Protein AF-A0A8H5P8J8-F1 (afdb_monomer)

pLDDT: mean 82.88, std 12.98, range [31.38, 96.56]

Secondary structure (DSSP, 8-state):
---------S-PPEE---SHHHHHHHHHHHHHHT--EEEES-S--TT-TTS-SS-SEEEE-TT---EEEEETTTTEEEE-TT-BHHHHHHHHGGGT-------STT-BGGG-----EEE-HHHHHHHHHHT-TTS----SS-EEE----S-HHHHHHHHHHHHHHHHHTT-S------SHHHHHHHHHHHHTHHHHHHTTPPTT-EEEE--EE--GGGHHHHHHHHHHHHHHTT-EEEEEEEGGGTEEEEEEEE-STTHHHHHHHHHHHHHHHHHTT-BS-SSS--HHHHTTHHHHHHHHHHHHHHHHHHHHH-TT--BSTTSSS----S--

Radius of gyration: 21.94 Å; Cα contacts (8 Å, |Δi|>4): 523; chains: 1; bounding box: 57×58×58 Å

Foldseek 3Di:
DDDDPDDFDPPAAEDEDQDPVSVVVVVVVCQVVVFFEQEDADPPFQQPSRTDRPGGHYYYHVNQADFPDQDLVVLDTDGGFNHFQVVVQVVCVVVVHHDAWPPAPRHTPNATDHFWKKWALLLLVLVQVVVPPVADRDDSGIDTDGDDDDDPVVSVVVLVVVVVVCVVVPNPDDDDDPDPVSVCNVCVSVRCSLVSLVVPADPQKDKHKFKKAAPLVCLVVLQVVLVVLCVVLVWRWIKMARSVLRMIMIITIDHPVCVVVVLVSRVVSLVVRVVRVIHRHSRSACFPSNQVSVCVNVNPVRVVVVLVVCCVVCVSCRYSACTNYHRPDPPD

Structure (mmCIF, N/CA/C/O backbone):
data_AF-A0A8H5P8J8-F1
#
_entry.id   AF-A0A8H5P8J8-F1
#
loop_
_atom_site.group_PDB
_atom_site.id
_atom_site.type_symbol
_atom_site.label_atom_id
_atom_site.label_alt_id
_atom_site.label_comp_id
_atom_site.label_asym_id
_atom_site.label_entity_id
_atom_site.label_seq_id
_atom_site.pdbx_PDB_ins_code
_atom_site.Cartn_x
_atom_site.Cartn_y
_atom_site.Cartn_z
_atom_site.occupancy
_atom_site.B_iso_or_equiv
_atom_site.auth_seq_id
_atom_site.auth_comp_id
_atom_site.auth_asym_id
_atom_site.auth_atom_id
_atom_site.pdbx_PDB_model_num
ATOM 1 N N . MET A 1 1 ? -7.684 27.732 4.812 1.00 37.22 1 MET A N 1
ATOM 2 C CA . MET A 1 1 ? -8.111 27.229 6.136 1.00 37.22 1 MET A CA 1
ATOM 3 C C . MET A 1 1 ? -8.614 25.799 5.976 1.00 37.22 1 MET A C 1
ATOM 5 O O . MET A 1 1 ? -9.669 25.620 5.392 1.00 37.22 1 MET A O 1
ATOM 9 N N . SER A 1 2 ? -7.892 24.811 6.508 1.00 31.38 2 SER A N 1
ATOM 10 C CA . SER A 1 2 ? -8.464 23.565 7.044 1.00 31.38 2 SER A CA 1
ATOM 11 C C . SER A 1 2 ? -7.641 23.180 8.279 1.00 31.38 2 SER A C 1
ATOM 13 O O . SER A 1 2 ? -6.753 22.335 8.276 1.00 31.38 2 SER A O 1
ATOM 15 N N . GLN A 1 3 ? -7.886 23.900 9.375 1.00 39.94 3 GLN A N 1
ATOM 16 C CA . GLN A 1 3 ? -7.518 23.377 10.686 1.00 39.94 3 GLN A CA 1
ATOM 17 C C . GLN A 1 3 ? -8.198 22.016 10.880 1.00 39.94 3 GLN A C 1
ATOM 19 O O . GLN A 1 3 ? -9.343 21.852 10.466 1.00 39.94 3 GLN A O 1
ATOM 24 N N . THR A 1 4 ? -7.504 21.122 11.592 1.00 34.81 4 THR A N 1
ATOM 25 C CA . THR A 1 4 ? -7.995 20.003 12.430 1.00 34.81 4 THR A CA 1
ATOM 26 C C . THR A 1 4 ? -7.448 18.622 12.063 1.00 34.81 4 THR A C 1
ATOM 28 O O . THR A 1 4 ? -8.182 17.666 11.820 1.00 34.81 4 THR A O 1
ATOM 31 N N . TRP A 1 5 ? -6.133 18.441 12.204 1.00 39.12 5 TRP A N 1
ATOM 32 C CA . TRP A 1 5 ? -5.664 17.143 12.689 1.00 39.12 5 TRP A CA 1
ATOM 33 C C . TRP A 1 5 ? -6.149 17.016 14.141 1.00 39.12 5 TRP A C 1
ATOM 35 O O . TRP A 1 5 ? -5.552 17.580 15.057 1.00 39.12 5 TRP A O 1
ATOM 45 N N . LYS A 1 6 ? -7.315 16.379 14.332 1.00 44.25 6 LYS A N 1
ATOM 46 C CA . LYS A 1 6 ? -7.839 15.994 15.653 1.00 44.25 6 LYS A CA 1
ATOM 47 C C . LYS A 1 6 ? -6.713 15.340 16.469 1.00 44.25 6 LYS A C 1
ATOM 49 O O . LYS A 1 6 ? -5.897 14.605 15.916 1.00 44.25 6 LYS A O 1
ATOM 54 N N . LYS A 1 7 ? -6.710 15.617 17.777 1.00 44.97 7 LYS A N 1
ATOM 55 C CA . LYS A 1 7 ? -5.899 14.978 18.827 1.00 44.97 7 LYS A CA 1
ATOM 56 C C . LYS A 1 7 ? -5.646 13.499 18.481 1.00 44.97 7 LYS A C 1
ATOM 58 O O . LYS A 1 7 ? -6.577 12.700 18.514 1.00 44.97 7 LYS A O 1
ATOM 63 N N . THR A 1 8 ? -4.420 13.131 18.117 1.00 52.56 8 THR A N 1
ATOM 64 C CA . THR A 1 8 ? -4.033 11.716 18.065 1.00 52.56 8 THR A CA 1
ATOM 65 C C . THR A 1 8 ? -3.794 11.258 19.495 1.00 52.56 8 THR A C 1
ATOM 67 O O . THR A 1 8 ? -3.068 11.911 20.247 1.00 52.56 8 THR A O 1
ATOM 70 N N . TYR A 1 9 ? -4.439 10.167 19.897 1.00 57.19 9 TYR A N 1
ATOM 71 C CA . TYR A 1 9 ? -4.295 9.631 21.247 1.00 57.19 9 TYR A CA 1
ATOM 72 C C . TYR A 1 9 ? -3.098 8.682 21.268 1.00 57.19 9 TYR A C 1
ATOM 74 O O . TYR A 1 9 ? -3.224 7.495 20.973 1.00 57.19 9 TYR A O 1
ATOM 82 N N . ASN A 1 10 ? -1.919 9.224 21.574 1.00 57.34 10 ASN A N 1
ATOM 83 C CA . ASN A 1 10 ? -0.685 8.434 21.624 1.00 57.34 10 ASN A CA 1
ATOM 84 C C . ASN A 1 10 ? -0.635 7.492 22.848 1.00 57.34 10 ASN A C 1
ATOM 86 O O . ASN A 1 10 ? 0.056 6.482 22.792 1.00 57.34 10 ASN A O 1
ATOM 90 N N . ASP A 1 11 ? -1.433 7.760 23.890 1.00 64.44 11 ASP A N 1
ATOM 91 C CA . ASP A 1 11 ? -1.474 6.992 25.145 1.00 64.44 11 ASP A CA 1
ATOM 92 C C . ASP A 1 11 ? -2.731 6.110 25.240 1.00 64.44 11 ASP 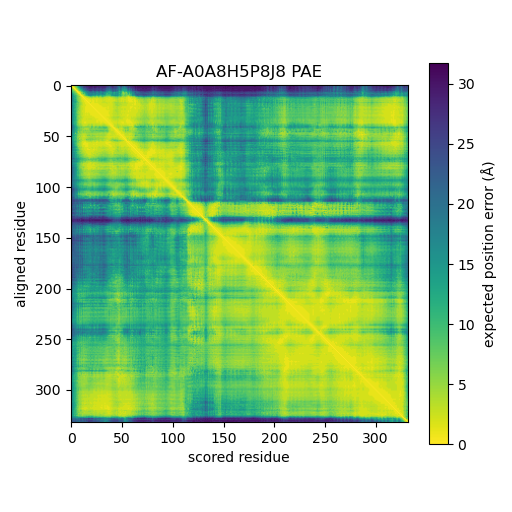A C 1
ATOM 94 O O . ASP A 1 11 ? -3.533 6.219 26.168 1.00 64.44 11 ASP A O 1
ATOM 98 N N . THR A 1 12 ? -2.953 5.260 24.236 1.00 77.06 12 THR A N 1
ATOM 99 C CA . THR A 1 12 ? -4.112 4.353 24.221 1.00 77.06 12 THR A CA 1
ATOM 100 C C . THR A 1 12 ? -3.708 2.988 24.800 1.00 77.06 12 THR A C 1
ATOM 102 O O . THR A 1 12 ? -2.764 2.388 24.281 1.00 77.06 12 THR A O 1
ATOM 105 N N . PRO A 1 13 ? -4.375 2.467 25.852 1.00 88.12 13 PRO A N 1
ATOM 106 C CA . PRO A 1 13 ? -4.070 1.151 26.411 1.00 88.12 13 PRO A CA 1
ATOM 107 C C . PRO A 1 13 ? -4.084 0.039 25.355 1.00 88.12 13 PRO A C 1
ATOM 109 O O . PRO A 1 13 ? -5.005 -0.044 24.538 1.00 88.12 13 PRO A O 1
ATOM 112 N N . LEU A 1 14 ? -3.070 -0.829 25.396 1.00 89.94 14 LEU A N 1
ATOM 113 C CA . LEU A 1 14 ? -2.919 -1.963 24.483 1.00 89.94 14 LEU A CA 1
ATOM 114 C C . LEU A 1 14 ? -3.490 -3.242 25.097 1.00 89.94 14 LEU A C 1
ATOM 116 O O . LEU A 1 14 ? -3.177 -3.589 26.235 1.00 89.94 14 LEU A O 1
ATOM 120 N N . VAL A 1 15 ? -4.285 -3.965 24.316 1.00 92.12 15 VAL A N 1
ATOM 121 C CA . VAL A 1 15 ? -4.863 -5.261 24.679 1.00 92.12 15 VAL A CA 1
ATOM 122 C C . VAL A 1 15 ? -4.373 -6.312 23.690 1.00 92.12 15 VAL A C 1
ATOM 124 O O . VAL A 1 15 ? -4.452 -6.115 22.479 1.00 92.12 15 VAL A O 1
ATOM 127 N N . TYR A 1 16 ? -3.874 -7.432 24.215 1.00 93.19 16 TYR A N 1
ATOM 128 C CA . TYR A 1 16 ? -3.222 -8.491 23.442 1.00 93.19 16 TYR A CA 1
ATOM 129 C C . TYR A 1 16 ? -3.976 -9.817 23.595 1.00 93.19 16 TYR A C 1
ATOM 131 O O . TYR A 1 16 ? -3.544 -10.666 24.383 1.00 93.19 16 TYR A O 1
ATOM 139 N N . PRO A 1 17 ? -5.109 -10.001 22.899 1.00 89.75 17 PRO A N 1
ATOM 140 C CA . PRO A 1 17 ? -5.828 -11.264 22.931 1.00 89.75 17 PRO A CA 1
ATOM 141 C C . PRO A 1 17 ? -5.016 -12.364 22.233 1.00 89.75 17 PRO A C 1
ATOM 143 O O . PRO A 1 17 ? -4.297 -12.101 21.270 1.00 89.75 17 PRO A O 1
ATOM 146 N N . ALA A 1 18 ? -5.135 -13.597 22.716 1.00 92.31 18 ALA A N 1
ATOM 147 C CA . ALA A 1 18 ? -4.485 -14.788 22.167 1.00 92.31 18 ALA A CA 1
ATOM 148 C C . ALA A 1 18 ? -5.461 -15.753 21.470 1.00 92.31 18 ALA A C 1
ATOM 150 O O . ALA A 1 18 ? -5.031 -16.739 20.865 1.00 92.31 18 ALA A O 1
ATOM 151 N N . SER A 1 19 ? -6.767 -15.486 21.534 1.00 89.06 19 SER A N 1
ATOM 152 C CA . SER A 1 19 ? -7.793 -16.306 20.887 1.00 89.06 19 SER A CA 1
ATOM 153 C C . SER A 1 19 ? -9.007 -15.486 20.449 1.00 89.06 19 SER A C 1
ATOM 155 O O . SER A 1 19 ? -9.208 -14.351 20.884 1.00 89.06 19 SER A O 1
ATOM 157 N N . THR A 1 20 ? -9.838 -16.081 19.594 1.00 85.00 20 THR A N 1
ATOM 158 C CA . THR A 1 20 ? -11.104 -15.489 19.136 1.00 85.00 20 THR A CA 1
ATOM 159 C C . THR A 1 20 ? -12.064 -15.226 20.302 1.00 85.00 20 THR A C 1
ATOM 161 O O . THR A 1 20 ? -12.790 -14.232 20.302 1.00 85.00 20 THR A O 1
ATOM 164 N N . GLU A 1 21 ? -12.043 -16.077 21.328 1.00 93.88 21 GLU A N 1
ATOM 165 C CA . GLU A 1 21 ? -12.854 -15.942 22.540 1.00 93.88 21 GLU A CA 1
ATOM 166 C C . GLU A 1 21 ? -12.428 -14.715 23.349 1.00 93.88 21 GLU A C 1
ATOM 168 O O . GLU A 1 21 ? -13.282 -13.902 23.704 1.00 93.88 21 GLU A O 1
ATOM 173 N N . GLU A 1 22 ? -11.121 -14.520 23.565 1.00 94.31 22 GLU A N 1
ATOM 174 C CA . GLU A 1 22 ? -10.599 -13.330 24.251 1.00 94.31 22 GLU A CA 1
ATOM 175 C C . GLU A 1 22 ? -10.948 -12.043 23.487 1.00 94.31 22 GLU A C 1
ATOM 177 O O . GLU A 1 22 ? -11.365 -11.056 24.096 1.00 94.31 22 GLU A O 1
ATOM 182 N N . VAL A 1 23 ? -10.857 -12.053 22.149 1.00 87.69 23 VAL A N 1
ATOM 183 C CA . VAL A 1 23 ? -11.318 -10.927 21.313 1.00 87.69 23 VAL A CA 1
ATOM 184 C C . VAL A 1 23 ? -12.804 -10.651 21.556 1.00 87.69 23 VAL A C 1
ATOM 186 O O . VAL A 1 23 ? -13.194 -9.499 21.754 1.00 87.69 23 VAL A O 1
ATOM 189 N N . SER A 1 24 ? -13.638 -11.694 21.572 1.00 92.31 24 SER A N 1
ATOM 190 C CA . SER A 1 24 ? -15.078 -11.568 21.816 1.00 92.31 24 SER A CA 1
ATOM 191 C C . SER A 1 24 ? -15.379 -10.956 23.187 1.00 92.31 24 SER A C 1
ATOM 193 O O . SER A 1 24 ? -16.218 -10.058 23.284 1.00 92.31 24 SER A O 1
ATOM 195 N N . GLU A 1 25 ? -14.693 -11.395 24.244 1.00 96.56 25 GLU A N 1
ATOM 196 C CA . GLU A 1 25 ? -14.876 -10.863 25.600 1.00 96.56 25 GLU A CA 1
ATOM 197 C C . GLU A 1 25 ? -14.490 -9.385 25.698 1.00 96.56 25 GLU A C 1
ATOM 199 O O . GLU A 1 25 ? -15.267 -8.571 26.206 1.00 96.56 25 GLU A O 1
ATOM 204 N N . VAL A 1 26 ? -13.336 -9.016 25.134 1.00 94.00 26 VAL A N 1
ATOM 205 C CA . VAL A 1 26 ? -12.874 -7.623 25.078 1.00 94.00 26 VAL A CA 1
ATOM 206 C C . VAL A 1 26 ? -13.899 -6.749 24.352 1.00 94.00 26 VAL A C 1
ATOM 208 O O . VAL A 1 26 ? -14.317 -5.717 24.880 1.00 94.00 26 VAL A O 1
ATO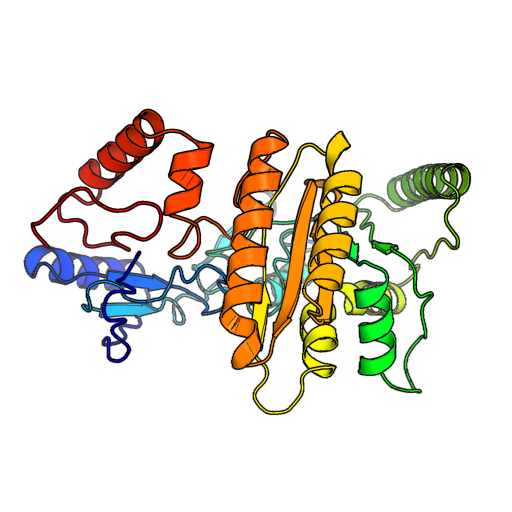M 211 N N . LEU A 1 27 ? -14.367 -7.175 23.174 1.00 93.75 27 LEU A N 1
ATOM 212 C CA . LEU A 1 27 ? -15.316 -6.395 22.378 1.00 93.75 27 LEU A CA 1
ATOM 213 C C . LEU A 1 27 ? -16.696 -6.272 23.039 1.00 93.75 27 LEU A C 1
ATOM 215 O O . LEU A 1 27 ? -17.321 -5.217 22.924 1.00 93.75 27 LEU A O 1
ATOM 219 N N . LYS A 1 28 ? -17.160 -7.285 23.786 1.00 95.50 28 LYS A N 1
ATOM 220 C CA . LYS A 1 28 ? -18.390 -7.189 24.596 1.00 95.50 28 LYS A CA 1
ATOM 221 C C . LYS A 1 28 ? -18.275 -6.091 25.652 1.00 95.50 28 LYS A C 1
ATOM 223 O O . LYS A 1 28 ? -19.191 -5.280 25.795 1.00 95.50 28 LYS A O 1
ATOM 228 N N . ILE A 1 29 ? -17.146 -6.029 26.362 1.00 96.00 29 ILE A N 1
ATOM 229 C CA . ILE A 1 29 ? -16.888 -4.986 27.364 1.00 96.00 29 ILE A CA 1
ATOM 230 C C . ILE A 1 29 ? -16.847 -3.613 26.690 1.00 96.00 29 ILE A C 1
ATOM 232 O O . ILE A 1 29 ? -17.529 -2.692 27.144 1.00 96.00 29 ILE A O 1
ATOM 236 N N . CYS A 1 30 ? -16.104 -3.483 25.587 1.00 94.69 30 CYS A N 1
ATOM 237 C CA . CYS A 1 30 ? -16.014 -2.235 24.832 1.00 94.69 30 CYS A CA 1
ATOM 238 C C . CYS A 1 30 ? -17.381 -1.759 24.343 1.00 94.69 30 CYS A C 1
ATOM 240 O O . CYS A 1 30 ? -17.687 -0.577 24.472 1.00 94.69 30 CYS A O 1
ATOM 242 N N . HIS A 1 31 ? -18.235 -2.664 23.864 1.00 93.81 31 HIS A N 1
ATOM 243 C CA . HIS A 1 31 ? -19.591 -2.333 23.440 1.00 93.81 31 HIS A CA 1
ATOM 244 C C . HIS A 1 31 ? -20.440 -1.785 24.596 1.00 93.81 31 HIS A C 1
ATOM 246 O O . HIS A 1 31 ? -20.989 -0.687 24.497 1.00 93.81 31 HIS A O 1
ATOM 252 N N . VAL A 1 32 ? -20.499 -2.506 25.723 1.00 95.38 32 VAL A N 1
ATOM 253 C CA . VAL A 1 32 ? -21.282 -2.101 26.907 1.00 95.38 32 VAL A CA 1
ATOM 254 C C . VAL A 1 32 ? -20.788 -0.771 27.478 1.00 95.38 32 VAL A C 1
ATOM 256 O O . VAL A 1 32 ? -21.584 0.065 27.904 1.00 95.38 32 VAL A O 1
ATOM 259 N N . LYS A 1 33 ? -19.469 -0.562 27.486 1.00 95.06 33 LYS A N 1
ATOM 260 C CA . LYS A 1 33 ? -18.829 0.637 28.038 1.00 95.06 33 LYS A CA 1
ATOM 261 C C . LYS A 1 33 ? -18.651 1.764 27.018 1.00 95.06 33 LYS A C 1
ATOM 263 O O . LYS A 1 33 ? -18.174 2.825 27.405 1.00 95.06 33 LYS A O 1
ATOM 268 N N . ARG A 1 34 ? -19.048 1.555 25.757 1.00 93.88 34 ARG A N 1
ATOM 269 C CA . ARG A 1 34 ? -18.866 2.493 24.634 1.00 93.88 34 ARG A CA 1
ATOM 270 C C . ARG A 1 34 ? -17.412 2.943 24.460 1.00 93.88 34 ARG A C 1
ATOM 272 O O . ARG A 1 34 ? -17.133 4.118 24.257 1.00 93.88 34 ARG A O 1
ATOM 279 N N . ILE A 1 35 ? -16.483 1.999 24.569 1.00 93.06 35 ILE A N 1
ATOM 280 C CA . ILE A 1 35 ? -15.047 2.238 24.415 1.00 93.06 35 ILE A CA 1
ATOM 281 C C . ILE A 1 35 ? -14.682 2.022 22.939 1.00 93.06 35 ILE A C 1
ATOM 283 O O . ILE A 1 35 ? -14.883 0.911 22.441 1.00 93.06 35 ILE A O 1
ATOM 287 N N . PRO A 1 36 ? -14.141 3.034 22.236 1.00 91.81 36 PRO A N 1
ATOM 288 C CA . PRO A 1 36 ? -13.634 2.867 20.878 1.00 91.81 36 PRO A CA 1
ATOM 289 C C . PRO A 1 36 ? -12.482 1.861 20.820 1.00 91.81 36 PRO A C 1
ATOM 291 O O . PRO A 1 36 ? -11.676 1.756 21.745 1.00 91.81 36 PRO A O 1
ATOM 294 N N . VAL A 1 37 ? -12.393 1.131 19.713 1.00 90.50 37 VAL A N 1
ATOM 295 C CA . VAL A 1 37 ? -11.402 0.080 19.491 1.00 90.50 37 VAL A CA 1
ATOM 296 C C . VAL A 1 37 ? -10.674 0.343 18.185 1.00 90.50 37 VAL A C 1
ATOM 298 O O . VAL A 1 37 ? -11.291 0.428 17.123 1.00 90.50 37 VAL A O 1
ATOM 301 N N . THR A 1 38 ? -9.350 0.430 18.260 1.00 88.19 38 THR A N 1
ATOM 302 C CA . THR A 1 38 ? -8.471 0.451 17.087 1.00 88.19 38 THR A CA 1
ATOM 303 C C . THR A 1 38 ? -7.733 -0.876 17.007 1.00 88.19 38 THR A C 1
ATOM 305 O O . THR A 1 38 ? -7.051 -1.255 17.951 1.00 88.19 38 THR A O 1
ATOM 308 N N . SER A 1 39 ? -7.885 -1.619 15.916 1.00 82.50 39 SER A N 1
ATOM 309 C CA . SER A 1 39 ? -7.321 -2.969 15.802 1.00 82.50 39 SER A CA 1
ATOM 310 C C . SER A 1 39 ? -6.197 -3.033 14.780 1.00 82.50 39 SER A C 1
ATOM 312 O O . SER A 1 39 ? -6.308 -2.418 13.717 1.00 82.50 39 SER A O 1
ATOM 314 N N . TYR A 1 40 ? -5.158 -3.818 15.062 1.00 71.88 40 TYR A N 1
ATOM 315 C CA . TYR A 1 40 ? -4.073 -4.072 14.115 1.00 71.88 40 TYR A CA 1
ATOM 316 C C . TYR A 1 40 ? -3.286 -5.349 14.449 1.00 71.88 40 TYR A C 1
ATOM 318 O O . TYR A 1 40 ? -3.264 -5.806 15.592 1.00 71.88 40 TYR A O 1
ATOM 326 N N . SER A 1 41 ? -2.630 -5.928 13.441 1.00 68.69 41 SER A N 1
ATOM 327 C CA . SER A 1 41 ? -1.710 -7.064 13.616 1.00 68.69 41 SER A CA 1
ATOM 328 C C . SER A 1 41 ? -0.264 -6.570 13.650 1.00 68.69 41 SER A C 1
ATOM 330 O O . SER A 1 41 ? 0.382 -6.591 14.699 1.00 68.69 41 SER A O 1
ATOM 332 N N . SER A 1 42 ? 0.210 -6.035 12.522 1.00 67.69 42 SER A N 1
ATOM 333 C CA . SER A 1 42 ? 1.496 -5.350 12.381 1.00 67.69 42 SER A CA 1
ATOM 334 C C . SER A 1 42 ? 1.294 -3.832 12.269 1.00 67.69 42 SER A C 1
ATOM 336 O O . SER A 1 42 ? 0.215 -3.348 11.931 1.00 67.69 42 SER A O 1
ATOM 338 N N . GLU A 1 43 ? 2.343 -3.060 12.542 1.00 73.12 43 GLU A N 1
ATOM 339 C CA . GLU A 1 43 ? 2.337 -1.587 12.461 1.00 73.12 43 GLU A CA 1
ATOM 340 C C . GLU A 1 43 ? 2.912 -1.099 11.119 1.00 73.12 43 GLU A C 1
ATOM 342 O O . GLU A 1 43 ? 3.534 -0.047 11.034 1.00 73.12 43 GLU A O 1
ATOM 347 N N . THR A 1 44 ? 2.721 -1.886 10.056 1.00 66.75 44 THR A N 1
ATOM 348 C CA . THR A 1 44 ? 3.320 -1.648 8.730 1.00 66.75 44 THR A CA 1
ATOM 349 C C . THR A 1 44 ? 2.433 -0.822 7.792 1.00 66.75 44 THR A C 1
ATOM 351 O O . THR A 1 44 ? 2.877 -0.435 6.718 1.00 66.75 44 THR A O 1
ATOM 354 N N . SER A 1 45 ? 1.182 -0.530 8.172 1.00 66.81 45 SER A N 1
ATOM 355 C CA . SER A 1 45 ? 0.242 0.230 7.329 1.00 66.81 45 SER A CA 1
ATOM 356 C C . SER A 1 45 ? 0.710 1.672 7.102 1.00 66.81 45 SER A C 1
ATOM 358 O O . SER A 1 45 ? 0.804 2.448 8.054 1.00 66.81 45 SER A O 1
ATOM 360 N N . LEU A 1 46 ? 0.794 2.094 5.842 1.00 73.06 46 LEU A N 1
ATOM 361 C CA . LEU A 1 46 ? 1.210 3.450 5.457 1.00 73.06 46 LEU A CA 1
ATOM 362 C C . LEU A 1 46 ? 0.091 4.505 5.578 1.00 73.06 46 LEU A C 1
ATOM 364 O O . LEU A 1 46 ? 0.360 5.686 5.778 1.00 73.06 46 LEU A O 1
ATOM 368 N N . GLU A 1 47 ? -1.171 4.075 5.606 1.00 77.94 47 GLU A N 1
ATOM 369 C CA . GLU A 1 47 ? -2.351 4.965 5.604 1.00 77.94 47 GLU A CA 1
ATOM 370 C C . GLU A 1 47 ? -2.943 5.190 7.006 1.00 77.94 47 GLU A C 1
ATOM 372 O O . GLU A 1 47 ? -4.075 5.652 7.190 1.00 77.94 47 GLU A O 1
ATOM 377 N N . ARG A 1 48 ? -2.160 4.869 8.045 1.00 75.69 48 ARG A N 1
ATOM 378 C CA . ARG A 1 48 ? -2.514 5.089 9.459 1.00 75.69 48 ARG A CA 1
ATOM 379 C C . ARG A 1 48 ? -3.800 4.379 9.895 1.00 75.69 48 ARG A C 1
ATOM 381 O O . ARG A 1 48 ? -4.553 4.892 10.734 1.00 75.69 48 ARG A O 1
ATOM 388 N N . HIS A 1 49 ? -4.051 3.176 9.379 1.00 78.88 49 HIS A N 1
ATOM 389 C CA . HIS A 1 49 ? -5.190 2.349 9.790 1.00 78.88 49 HIS A CA 1
ATOM 390 C C . HIS A 1 49 ? -5.214 2.115 11.309 1.00 78.88 49 HIS A C 1
ATOM 392 O O . HIS A 1 49 ? -6.268 2.220 11.927 1.00 78.88 49 HIS A O 1
ATOM 398 N N . TYR A 1 50 ? -4.043 1.955 11.929 1.00 76.50 50 TYR A N 1
ATOM 399 C CA . TYR A 1 50 ? -3.884 1.622 13.346 1.00 76.50 50 TYR A CA 1
ATOM 400 C C . TYR A 1 50 ? -3.783 2.825 14.309 1.00 76.50 50 TYR A C 1
ATOM 402 O O . TYR A 1 50 ? -3.591 2.626 15.502 1.00 76.50 50 TYR A O 1
ATOM 410 N N . THR A 1 51 ? -3.895 4.079 13.845 1.00 81.50 51 THR A N 1
ATOM 411 C CA . THR A 1 51 ? -3.757 5.271 14.719 1.00 81.50 51 THR A CA 1
ATOM 412 C C . THR A 1 51 ? -5.056 5.624 15.471 1.00 81.50 51 THR A C 1
ATOM 414 O O . THR A 1 51 ? -6.006 6.050 14.819 1.00 81.50 51 THR A O 1
ATOM 417 N N . PRO A 1 52 ? -5.149 5.566 16.806 1.00 83.81 52 PRO A N 1
ATOM 418 C CA . PRO A 1 52 ? -6.408 5.849 17.504 1.00 83.81 52 PRO A CA 1
ATOM 419 C C . PRO A 1 52 ? -6.927 7.281 17.279 1.00 83.81 52 PRO A C 1
ATOM 421 O O . PRO A 1 52 ? -6.203 8.261 17.473 1.00 83.81 52 PRO A O 1
ATOM 424 N N . THR A 1 53 ? -8.193 7.407 16.866 1.00 81.00 53 THR A N 1
ATOM 425 C CA . THR A 1 53 ? -8.863 8.690 16.556 1.00 81.00 53 THR A CA 1
ATOM 426 C C . THR A 1 53 ? -9.709 9.239 17.703 1.00 81.00 53 THR A C 1
ATOM 428 O O . THR A 1 53 ? -9.874 10.452 17.801 1.00 81.00 53 THR A O 1
ATOM 431 N N . TYR A 1 54 ? -10.219 8.361 18.570 1.00 82.31 54 TYR A N 1
ATOM 432 C CA . TYR A 1 54 ? -11.167 8.685 19.646 1.00 82.31 54 TYR A CA 1
ATOM 433 C C . TYR A 1 54 ? -10.716 8.145 21.019 1.00 82.31 54 TYR A C 1
ATOM 435 O O . TYR A 1 54 ? -11.533 7.934 21.911 1.00 82.31 54 TYR A O 1
ATOM 443 N N . GLY A 1 55 ? -9.413 7.898 21.200 1.00 82.69 55 GLY A N 1
ATOM 444 C CA . GLY A 1 55 ? -8.877 7.211 22.380 1.00 82.69 55 GLY A CA 1
ATOM 445 C C . GLY A 1 55 ? -9.357 5.759 22.443 1.00 82.69 55 GLY A C 1
ATOM 446 O O . GLY A 1 55 ? -9.429 5.087 21.414 1.00 82.69 55 GLY A O 1
ATOM 447 N N . GLY A 1 56 ? -9.702 5.289 23.644 1.00 88.81 56 GLY A N 1
ATOM 448 C CA . GLY A 1 56 ? -10.254 3.952 23.863 1.00 88.81 56 GLY A CA 1
ATOM 449 C C . GLY A 1 56 ? -9.177 2.902 24.112 1.00 88.81 56 GLY A C 1
ATOM 450 O O . GLY A 1 56 ? -8.332 3.105 24.979 1.00 88.81 56 GLY A O 1
ATOM 451 N N . ILE A 1 57 ? -9.225 1.782 23.390 1.00 92.38 57 ILE A N 1
ATOM 452 C CA . ILE A 1 57 ? -8.185 0.747 23.440 1.00 92.38 57 ILE A CA 1
ATOM 453 C C . ILE A 1 57 ? -7.651 0.419 22.048 1.00 92.38 57 ILE A C 1
ATOM 455 O O . ILE A 1 57 ? -8.354 0.526 21.038 1.00 92.38 57 ILE A O 1
ATOM 459 N N . SER A 1 58 ? -6.415 -0.058 22.022 1.00 89.50 58 SER A N 1
ATOM 460 C CA . SER A 1 58 ? -5.791 -0.633 20.841 1.00 89.50 58 SER A CA 1
ATOM 461 C C . SER A 1 58 ? -5.688 -2.150 21.000 1.00 89.50 58 SER A C 1
ATOM 463 O O . SER A 1 58 ? -5.041 -2.633 21.926 1.00 89.50 58 SER A O 1
ATOM 465 N N . VAL A 1 59 ? -6.329 -2.913 20.115 1.00 85.56 59 VAL A N 1
ATOM 466 C CA . VAL A 1 59 ? -6.288 -4.383 20.123 1.00 85.56 59 VAL A CA 1
ATOM 467 C C . VAL A 1 59 ? -5.216 -4.853 19.149 1.00 85.56 59 VAL A C 1
ATOM 469 O O . VAL A 1 59 ? -5.359 -4.687 17.935 1.00 85.56 59 VAL A O 1
ATOM 472 N N . LYS A 1 60 ? -4.145 -5.438 19.693 1.00 87.81 60 LYS A N 1
ATOM 473 C CA . LYS A 1 60 ? -3.001 -5.937 18.930 1.00 87.81 60 LYS A CA 1
ATOM 474 C C . LYS A 1 60 ? -3.031 -7.458 18.872 1.00 87.81 60 LYS A C 1
ATOM 476 O O . LYS A 1 60 ? -2.869 -8.130 19.887 1.00 87.81 60 LYS A O 1
ATOM 481 N N . PHE A 1 61 ? -3.193 -8.008 17.674 1.00 83.56 61 PHE A N 1
ATOM 482 C CA . PHE A 1 61 ? -3.360 -9.452 17.476 1.00 83.56 61 PHE A CA 1
ATOM 483 C C . PHE A 1 61 ? -2.050 -10.248 17.491 1.00 83.56 61 PHE A C 1
ATOM 485 O O . PHE A 1 61 ? -2.047 -11.415 17.120 1.00 83.56 61 PHE A O 1
ATOM 492 N N . SER A 1 62 ? -0.932 -9.666 17.932 1.00 85.75 62 SER A N 1
ATOM 493 C CA . SER A 1 62 ? 0.401 -10.280 17.833 1.00 85.75 62 SER A CA 1
ATOM 494 C C . SER A 1 62 ? 0.570 -11.607 18.589 1.00 85.75 62 SER A C 1
ATOM 496 O O . SER A 1 62 ? 1.595 -12.251 18.423 1.00 85.75 62 SER A O 1
ATOM 498 N N . ARG A 1 63 ? -0.396 -12.011 19.430 1.00 90.88 63 ARG A N 1
ATOM 499 C CA . ARG A 1 63 ? -0.435 -13.320 20.117 1.00 90.88 63 ARG A CA 1
ATOM 500 C C . ARG A 1 63 ? -1.300 -14.367 19.397 1.00 90.88 63 ARG A C 1
ATOM 502 O O . ARG A 1 63 ? -1.481 -15.464 19.918 1.00 90.88 63 ARG A O 1
ATOM 509 N N . MET A 1 64 ? -1.869 -14.018 18.245 1.00 88.50 64 MET A N 1
ATOM 510 C CA . MET A 1 64 ? -2.671 -14.889 17.389 1.00 88.50 64 MET A CA 1
ATOM 511 C C . MET A 1 64 ? -1.878 -15.195 16.108 1.00 88.50 64 MET A C 1
ATOM 513 O O . MET A 1 64 ? -2.218 -14.713 15.029 1.00 88.50 64 MET A O 1
ATOM 517 N N . ASP A 1 65 ? -0.786 -15.947 16.235 1.00 92.00 65 ASP A N 1
ATOM 518 C CA . ASP A 1 65 ? 0.252 -16.167 15.216 1.00 92.00 65 ASP A CA 1
ATOM 519 C C . ASP A 1 65 ? 0.399 -17.639 14.785 1.00 92.00 65 ASP A C 1
ATOM 521 O O . ASP A 1 65 ? 1.443 -18.049 14.278 1.00 92.00 65 ASP A O 1
ATOM 525 N N . LYS A 1 66 ? -0.645 -18.453 14.974 1.00 91.88 66 LYS A N 1
ATOM 526 C CA . LYS A 1 66 ? -0.622 -19.886 14.651 1.00 91.88 66 LYS A CA 1
ATOM 527 C C . LYS A 1 66 ? -1.184 -20.202 13.269 1.00 91.88 66 LYS A C 1
ATOM 529 O O . LYS A 1 66 ? -2.226 -19.677 12.876 1.00 91.88 66 LYS A O 1
ATOM 534 N N . VAL A 1 67 ? -0.561 -21.165 12.594 1.00 91.62 67 VAL A N 1
ATOM 535 C CA . VAL A 1 67 ? -1.196 -21.939 11.519 1.00 91.62 67 VAL A CA 1
ATOM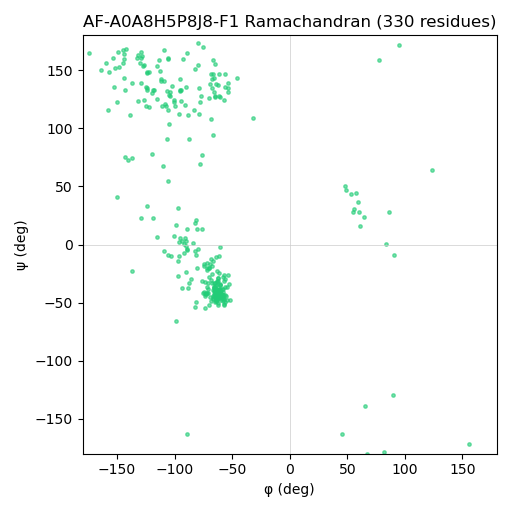 536 C C . VAL A 1 67 ? -2.109 -22.978 12.173 1.00 91.62 67 VAL A C 1
ATOM 538 O O . VAL A 1 67 ? -1.664 -23.749 13.021 1.00 91.62 67 VAL A O 1
ATOM 541 N N . LEU A 1 68 ? -3.396 -22.954 11.838 1.00 90.38 68 LEU A N 1
ATOM 542 C CA . LEU A 1 68 ? -4.423 -23.816 12.427 1.00 90.38 68 LEU A CA 1
ATOM 543 C C . LEU A 1 68 ? -4.649 -25.086 11.602 1.00 90.38 68 LEU A C 1
ATOM 545 O O . LEU A 1 68 ? -4.860 -26.149 12.181 1.00 90.38 68 LEU A O 1
ATOM 549 N N . ALA A 1 69 ? -4.596 -24.982 10.274 1.00 91.12 69 ALA A N 1
ATOM 550 C CA . ALA A 1 69 ? -4.708 -26.119 9.366 1.00 91.12 69 ALA A CA 1
ATOM 551 C C . ALA A 1 69 ? -4.073 -25.801 8.007 1.00 91.12 69 ALA A C 1
ATOM 553 O O . ALA A 1 69 ? -4.114 -24.656 7.566 1.00 91.12 69 ALA A O 1
ATOM 554 N N . VAL A 1 70 ? -3.518 -26.817 7.346 1.00 91.44 70 VAL A N 1
ATOM 555 C CA . VAL A 1 70 ? -3.089 -26.782 5.940 1.00 91.44 70 VAL A CA 1
ATOM 556 C C . VAL A 1 70 ? -3.850 -27.901 5.239 1.00 91.44 70 VAL A C 1
ATOM 558 O O . VAL A 1 70 ? -3.686 -29.062 5.626 1.00 91.44 70 VAL A O 1
ATOM 561 N N . HIS A 1 71 ? -4.683 -27.593 4.243 1.00 89.06 71 HIS A N 1
ATOM 562 C CA . HIS A 1 71 ? -5.392 -28.630 3.491 1.00 89.06 71 HIS A CA 1
ATOM 563 C C . HIS A 1 71 ? -4.772 -28.776 2.098 1.00 89.06 71 HIS A C 1
ATOM 565 O O . HIS A 1 71 ? -5.124 -28.123 1.122 1.00 89.06 71 HIS A O 1
ATOM 571 N N . HIS A 1 72 ? -3.794 -29.682 2.004 1.00 88.56 72 HIS A N 1
ATOM 572 C CA . HIS A 1 72 ? -2.967 -29.871 0.803 1.00 88.56 72 HIS A CA 1
ATOM 573 C C . HIS A 1 72 ? -3.761 -30.178 -0.472 1.00 88.56 72 HIS A C 1
ATOM 575 O O . HIS A 1 72 ? -3.316 -29.834 -1.563 1.00 88.56 72 HIS A O 1
ATOM 581 N N . GLN A 1 73 ? -4.903 -30.857 -0.344 1.00 85.75 73 GLN A N 1
ATOM 582 C CA . GLN A 1 73 ? -5.745 -31.218 -1.487 1.00 85.75 73 GLN A CA 1
ATOM 583 C C . GLN A 1 73 ? -6.544 -30.021 -2.013 1.00 85.75 73 GLN A C 1
ATOM 585 O O . GLN A 1 73 ? -6.771 -29.936 -3.218 1.00 85.75 73 GLN A O 1
ATOM 590 N N . ASP A 1 74 ? -6.908 -29.097 -1.122 1.00 86.56 74 ASP A N 1
ATOM 591 C CA . ASP A 1 74 ? -7.728 -27.923 -1.426 1.00 86.56 74 ASP A CA 1
ATOM 592 C C . ASP A 1 74 ? -6.874 -26.670 -1.699 1.00 86.56 74 ASP A C 1
ATOM 594 O O . ASP A 1 74 ? -7.379 -25.670 -2.207 1.00 86.56 74 ASP A O 1
ATOM 598 N N . ILE A 1 75 ? -5.560 -26.750 -1.438 1.00 84.56 75 ILE A N 1
ATOM 599 C CA . ILE A 1 75 ? -4.579 -25.667 -1.619 1.00 84.56 75 ILE A CA 1
ATOM 600 C C . ILE A 1 75 ? -4.987 -24.433 -0.797 1.00 84.56 75 ILE A C 1
ATOM 602 O O . ILE A 1 75 ? -4.934 -23.288 -1.250 1.00 84.56 75 ILE A O 1
ATOM 606 N N . ASP A 1 76 ? -5.390 -24.674 0.446 1.00 82.75 76 ASP A N 1
ATOM 607 C CA . ASP A 1 76 ? -5.786 -23.654 1.404 1.00 82.75 76 ASP A CA 1
ATOM 608 C C . ASP A 1 76 ? -5.045 -23.820 2.744 1.00 82.75 76 ASP A C 1
ATOM 610 O O . ASP A 1 76 ? -4.426 -24.840 3.075 1.00 82.75 76 ASP A O 1
ATOM 614 N N . VAL A 1 77 ? -5.064 -22.743 3.521 1.00 84.81 77 VAL A N 1
ATOM 615 C CA . VAL A 1 77 ? -4.468 -22.698 4.850 1.00 84.81 77 VAL A CA 1
ATOM 616 C C . VAL A 1 77 ? -5.348 -21.852 5.756 1.00 84.81 77 VAL A C 1
ATOM 618 O O . VAL A 1 77 ? -5.762 -20.747 5.405 1.00 84.81 77 VAL A O 1
ATOM 621 N N . VAL A 1 78 ? -5.618 -22.366 6.949 1.00 87.44 78 VAL A N 1
ATOM 622 C CA . VAL A 1 78 ? -6.324 -21.648 8.004 1.00 87.44 78 VAL A CA 1
ATOM 623 C C . VAL A 1 78 ? -5.278 -21.122 8.972 1.00 87.44 78 VAL A C 1
ATOM 625 O O . VAL A 1 78 ? -4.540 -21.894 9.582 1.00 87.44 78 VAL A O 1
ATOM 628 N N . VAL A 1 79 ? -5.205 -19.803 9.130 1.00 84.88 79 VAL A N 1
ATOM 629 C CA . VAL A 1 79 ? -4.211 -19.132 9.976 1.00 84.88 79 VAL A CA 1
ATOM 630 C C . VAL A 1 79 ? -4.864 -18.130 10.913 1.00 84.88 79 VAL A C 1
ATOM 632 O O . VAL A 1 79 ? -5.936 -17.590 10.646 1.00 84.88 79 VAL A O 1
ATOM 635 N N . GLN A 1 80 ? -4.183 -17.847 12.013 1.00 85.44 80 GLN A N 1
ATOM 636 C CA . GLN A 1 80 ? -4.478 -16.700 12.851 1.00 85.44 80 GLN A CA 1
ATOM 637 C C . GLN A 1 80 ? -3.879 -15.402 12.249 1.00 85.44 80 GLN A C 1
ATOM 639 O O . GLN A 1 80 ? -2.897 -15.453 11.503 1.00 85.44 80 GLN A O 1
ATOM 644 N N . PRO A 1 81 ? -4.452 -14.218 12.548 1.00 74.81 81 PRO A N 1
ATOM 645 C CA . PRO A 1 81 ? -4.175 -12.972 11.819 1.00 74.81 81 PRO A CA 1
ATOM 646 C C . PRO A 1 81 ? -2.750 -12.407 11.946 1.00 74.81 81 PRO A C 1
ATOM 648 O O . PRO A 1 81 ? -2.403 -11.511 11.172 1.00 74.81 81 PRO A O 1
ATOM 651 N N . ALA A 1 82 ? -1.942 -12.873 12.905 1.00 86.25 82 ALA A N 1
ATOM 652 C CA . ALA A 1 82 ? -0.562 -12.428 13.115 1.00 86.25 82 ALA A CA 1
ATOM 653 C C . ALA A 1 82 ? 0.506 -13.383 12.555 1.00 86.25 82 ALA A C 1
ATOM 655 O O . ALA A 1 82 ? 1.697 -13.149 12.762 1.00 86.25 82 ALA A O 1
ATOM 656 N N . VAL A 1 83 ? 0.114 -14.427 11.812 1.00 85.31 83 VAL A N 1
ATOM 657 C CA . VAL A 1 83 ? 1.079 -15.246 11.065 1.00 85.31 83 VAL A CA 1
ATOM 658 C C . VAL A 1 83 ? 1.815 -14.358 10.056 1.00 85.31 83 VAL A C 1
ATOM 660 O O . VAL A 1 83 ? 1.191 -13.650 9.264 1.00 85.31 83 VAL A O 1
ATOM 663 N N . GLN A 1 84 ? 3.148 -14.384 10.092 1.00 85.69 84 GLN A N 1
ATOM 664 C CA . GLN A 1 84 ? 3.994 -13.704 9.109 1.00 85.69 84 GLN A CA 1
ATOM 665 C C . GLN A 1 84 ? 4.059 -14.531 7.826 1.00 85.69 84 GLN A C 1
ATOM 667 O O . GLN A 1 84 ? 4.28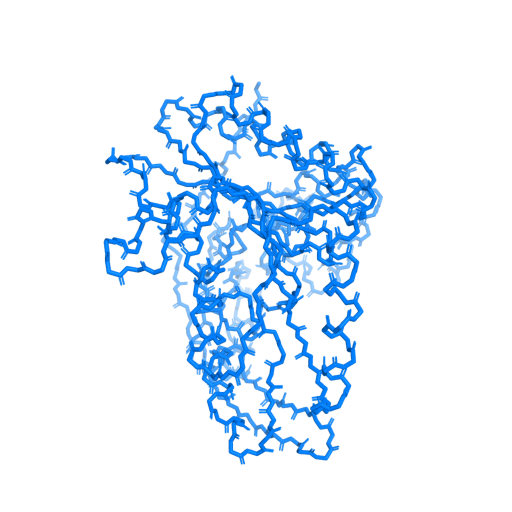5 -15.741 7.880 1.00 85.69 84 GLN A O 1
ATOM 672 N N . TRP A 1 85 ? 3.916 -13.886 6.669 1.00 82.81 85 TRP A N 1
ATOM 673 C CA . TRP A 1 85 ? 3.895 -14.598 5.388 1.00 82.81 85 TRP A CA 1
ATOM 674 C C . TRP A 1 85 ? 5.218 -15.305 5.077 1.00 82.81 85 TRP A C 1
ATOM 676 O O . TRP A 1 85 ? 5.205 -16.411 4.543 1.00 82.81 85 TRP A O 1
ATOM 686 N N . GLN A 1 86 ? 6.358 -14.718 5.467 1.00 86.12 86 GLN A N 1
ATOM 687 C CA . GLN A 1 86 ? 7.664 -15.365 5.302 1.00 86.12 86 GLN A CA 1
ATOM 688 C C . GLN A 1 86 ? 7.736 -16.665 6.096 1.00 86.12 86 GLN A C 1
ATOM 690 O O . GLN A 1 86 ? 8.163 -17.685 5.565 1.00 86.12 86 GLN A O 1
ATOM 695 N N . LYS A 1 87 ? 7.259 -16.635 7.347 1.00 87.56 87 LYS A N 1
ATOM 696 C CA . LYS A 1 87 ? 7.250 -17.807 8.218 1.00 87.56 87 LYS A CA 1
ATOM 697 C C . LYS A 1 87 ? 6.316 -18.891 7.684 1.00 87.56 87 LYS A C 1
ATOM 699 O O . LYS A 1 87 ? 6.708 -20.051 7.625 1.00 87.56 87 LYS A O 1
ATOM 704 N N . LEU A 1 88 ? 5.129 -18.506 7.214 1.00 88.50 88 LEU A N 1
ATOM 705 C CA . LEU A 1 88 ? 4.217 -19.441 6.559 1.00 88.50 88 LEU A CA 1
ATOM 706 C C . LEU A 1 88 ? 4.877 -20.101 5.337 1.00 88.50 88 LEU A C 1
ATOM 708 O O . LEU A 1 88 ? 4.783 -21.310 5.164 1.00 88.50 88 LEU A O 1
ATOM 712 N N . ASN A 1 89 ? 5.585 -19.328 4.515 1.00 89.06 89 ASN A N 1
ATOM 713 C CA . ASN A 1 89 ? 6.287 -19.860 3.349 1.00 89.06 89 ASN A CA 1
ATOM 714 C C . ASN A 1 89 ? 7.480 -20.754 3.695 1.00 89.06 89 ASN A C 1
ATOM 716 O O . ASN A 1 89 ? 7.775 -21.678 2.940 1.00 89.06 89 ASN A O 1
ATOM 720 N N . GLU A 1 90 ? 8.160 -20.518 4.818 1.00 88.50 90 GLU A N 1
ATOM 721 C CA . GLU A 1 90 ? 9.155 -21.456 5.346 1.00 88.50 90 GLU A CA 1
ATOM 722 C C . GLU A 1 90 ? 8.515 -22.788 5.746 1.00 88.50 90 GLU A C 1
ATOM 724 O O . GLU A 1 90 ? 9.071 -23.841 5.432 1.00 88.50 90 GLU A O 1
ATOM 729 N N . ASP A 1 91 ? 7.349 -22.741 6.393 1.00 88.62 91 ASP A N 1
ATOM 730 C CA . ASP A 1 91 ? 6.647 -23.926 6.887 1.00 88.62 91 ASP A CA 1
ATOM 731 C C . ASP A 1 91 ? 6.050 -24.757 5.733 1.00 88.62 91 ASP A C 1
ATOM 733 O O . ASP A 1 91 ? 6.220 -25.974 5.705 1.00 88.62 91 ASP A O 1
ATOM 737 N N . LEU A 1 92 ? 5.452 -24.107 4.725 1.00 89.12 92 LEU A N 1
ATOM 738 C CA . LEU A 1 92 ? 4.857 -24.760 3.545 1.00 89.12 92 LEU A CA 1
ATOM 739 C C . LEU A 1 92 ? 5.887 -25.335 2.556 1.00 89.12 92 LEU A C 1
ATOM 741 O O . LEU A 1 92 ? 5.548 -26.145 1.688 1.00 89.12 92 LEU A O 1
ATOM 745 N N . LYS A 1 93 ? 7.157 -24.928 2.668 1.00 85.88 93 LYS A N 1
ATOM 746 C CA . LYS A 1 93 ? 8.211 -25.268 1.702 1.00 85.88 93 LYS A CA 1
ATOM 747 C C . LYS A 1 93 ? 8.416 -26.775 1.538 1.00 85.88 93 LYS A C 1
ATOM 749 O O . LYS A 1 93 ? 8.684 -27.228 0.427 1.00 85.88 93 LYS A O 1
ATOM 754 N N . ASN A 1 94 ? 8.317 -27.540 2.626 1.00 83.88 94 ASN A N 1
ATOM 755 C CA . ASN A 1 94 ? 8.528 -28.994 2.599 1.00 83.88 94 ASN A CA 1
ATOM 756 C C . ASN A 1 94 ? 7.405 -29.739 1.865 1.00 83.88 94 ASN A C 1
ATOM 758 O O . ASN A 1 94 ? 7.627 -30.842 1.369 1.00 83.88 94 ASN A O 1
ATOM 762 N N . ASP A 1 95 ?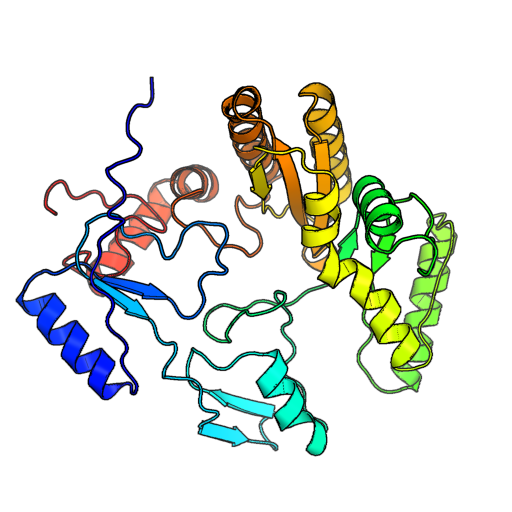 6.243 -29.102 1.733 1.00 84.31 95 ASP A N 1
ATOM 763 C CA . ASP A 1 95 ? 5.057 -29.668 1.096 1.00 84.31 95 ASP A CA 1
ATOM 764 C C . ASP A 1 95 ? 4.941 -29.266 -0.381 1.00 84.31 95 ASP A C 1
ATOM 766 O O . ASP A 1 95 ? 3.948 -29.572 -1.038 1.00 84.31 95 ASP A O 1
ATOM 770 N N . ASN A 1 96 ? 5.959 -28.579 -0.918 1.00 83.75 96 ASN A N 1
ATOM 771 C CA . ASN A 1 96 ? 5.945 -27.938 -2.237 1.00 83.75 96 ASN A CA 1
ATOM 772 C C . ASN A 1 96 ? 4.777 -26.949 -2.423 1.00 83.75 96 ASN A C 1
ATOM 774 O O . ASN A 1 96 ? 4.331 -26.717 -3.548 1.00 83.75 96 ASN A O 1
ATOM 778 N N . LEU A 1 97 ? 4.302 -26.352 -1.327 1.00 85.56 97 LEU A N 1
ATOM 779 C CA . LEU A 1 97 ? 3.278 -25.312 -1.319 1.00 85.56 97 LEU A CA 1
ATOM 780 C C . LEU A 1 97 ? 3.908 -23.945 -1.018 1.00 85.56 97 LEU A C 1
ATOM 782 O O . LEU A 1 97 ? 5.014 -23.843 -0.485 1.00 85.56 97 LEU A O 1
ATOM 786 N N . PHE A 1 98 ? 3.205 -22.878 -1.390 1.00 85.44 98 PHE A N 1
ATOM 787 C CA . PHE A 1 98 ? 3.631 -21.496 -1.169 1.00 85.44 98 PHE A CA 1
ATOM 788 C C . PHE A 1 98 ? 2.404 -20.588 -1.069 1.00 85.44 98 PHE A C 1
ATOM 790 O O . PHE A 1 98 ? 1.491 -20.692 -1.886 1.00 85.44 98 PHE A O 1
ATOM 797 N N . PHE A 1 99 ? 2.400 -19.691 -0.087 1.00 82.25 99 PHE A N 1
ATOM 798 C CA . PHE A 1 99 ? 1.450 -18.598 0.061 1.00 82.25 99 PHE A CA 1
ATOM 799 C C . PHE A 1 99 ? 1.838 -17.441 -0.881 1.00 82.25 99 PHE A C 1
ATOM 801 O O . PHE A 1 99 ? 2.888 -16.824 -0.667 1.00 82.25 99 PHE A O 1
ATOM 808 N N . PRO A 1 100 ? 1.031 -17.150 -1.926 1.00 72.56 100 PRO A N 1
ATOM 809 C CA . PRO A 1 100 ? 1.435 -16.271 -3.027 1.00 72.56 100 PRO A CA 1
ATOM 810 C C . PRO A 1 100 ? 1.754 -14.804 -2.683 1.00 72.56 100 PRO A C 1
ATOM 812 O O . PRO A 1 100 ? 2.692 -14.276 -3.287 1.00 72.56 100 PRO A O 1
ATOM 815 N N . PRO A 1 101 ? 1.009 -14.128 -1.781 1.00 75.12 101 PRO A N 1
ATOM 816 C CA . PRO A 1 101 ? 1.247 -12.718 -1.468 1.00 75.12 101 PRO A CA 1
ATOM 817 C C . PRO A 1 101 ? 2.606 -12.411 -0.821 1.00 75.12 101 PRO A C 1
ATOM 819 O O . PRO A 1 101 ? 3.036 -13.108 0.098 1.00 75.12 101 PRO A O 1
ATOM 822 N N . ASP A 1 102 ? 3.232 -11.314 -1.265 1.00 72.56 102 ASP A N 1
ATOM 823 C CA . ASP A 1 102 ? 4.486 -10.743 -0.739 1.00 72.56 102 ASP A CA 1
ATOM 824 C C . ASP A 1 102 ? 4.365 -9.203 -0.639 1.00 72.56 102 ASP A C 1
ATOM 826 O O . ASP A 1 102 ? 4.910 -8.473 -1.464 1.00 72.56 102 ASP A O 1
ATOM 830 N N . PRO A 1 103 ? 3.623 -8.672 0.349 1.00 65.38 103 PRO A N 1
ATOM 831 C CA . PRO A 1 103 ? 3.413 -7.228 0.526 1.00 65.38 103 PRO A CA 1
ATOM 832 C C . PRO A 1 103 ? 4.592 -6.535 1.243 1.00 65.38 103 PRO A C 1
ATOM 834 O O . PRO A 1 103 ? 4.433 -5.484 1.865 1.00 65.38 103 PRO A O 1
ATOM 837 N N . GLY A 1 104 ? 5.781 -7.146 1.226 1.00 66.19 104 GLY A N 1
ATOM 838 C CA . GLY A 1 104 ? 6.985 -6.645 1.880 1.00 66.19 104 GLY A CA 1
ATOM 839 C C . GLY A 1 104 ? 7.254 -7.194 3.294 1.00 66.19 104 GLY A C 1
ATOM 840 O O . GLY A 1 104 ? 6.448 -7.928 3.885 1.00 66.19 104 GLY A O 1
ATOM 841 N N . PRO A 1 105 ? 8.438 -6.887 3.862 1.00 66.94 105 PRO A N 1
ATOM 842 C CA . PRO A 1 105 ? 8.906 -7.523 5.092 1.00 66.94 105 PRO A CA 1
ATOM 843 C C . PRO A 1 105 ? 8.090 -7.160 6.339 1.00 66.94 105 PRO A C 1
ATOM 845 O O . PRO A 1 105 ? 7.834 -5.991 6.611 1.00 66.94 105 PRO A O 1
ATOM 848 N N . GLY A 1 106 ? 7.754 -8.165 7.157 1.00 70.19 106 GLY A N 1
ATOM 849 C CA . GLY A 1 106 ? 7.144 -7.965 8.480 1.00 70.19 106 GLY A CA 1
ATOM 850 C C . GLY A 1 106 ? 5.625 -7.779 8.461 1.00 70.19 106 GLY A C 1
ATOM 851 O O . GLY A 1 106 ? 5.010 -7.625 9.519 1.00 70.19 106 GLY A O 1
ATOM 852 N N . ALA A 1 107 ? 5.008 -7.825 7.281 1.00 67.19 107 ALA A N 1
ATOM 853 C CA . ALA A 1 107 ? 3.564 -7.889 7.149 1.00 67.19 107 ALA A CA 1
ATOM 854 C C . ALA A 1 107 ? 3.018 -9.226 7.688 1.00 67.19 107 ALA A C 1
ATOM 856 O O . ALA A 1 107 ? 3.651 -10.281 7.573 1.00 67.19 107 ALA A O 1
ATOM 857 N N . MET A 1 108 ? 1.813 -9.183 8.256 1.00 78.62 108 MET A N 1
ATOM 858 C CA . MET A 1 108 ? 1.088 -10.356 8.755 1.00 78.62 108 MET A CA 1
ATOM 859 C C . MET A 1 108 ? -0.162 -10.619 7.907 1.00 78.62 108 MET A C 1
ATOM 861 O O . MET A 1 108 ? -0.747 -9.678 7.369 1.00 78.62 108 MET A O 1
ATOM 865 N N . ILE A 1 109 ? -0.571 -11.887 7.790 1.00 74.88 109 ILE A N 1
ATOM 866 C CA . ILE A 1 109 ? -1.571 -12.352 6.806 1.00 74.88 109 ILE A CA 1
ATOM 867 C C . ILE A 1 109 ? -2.920 -11.634 6.915 1.00 74.88 109 ILE A C 1
ATOM 869 O O . ILE A 1 109 ? -3.602 -11.464 5.909 1.00 74.88 109 ILE A O 1
ATOM 873 N N . GLY A 1 110 ? -3.278 -11.112 8.089 1.00 54.69 110 GLY A N 1
ATOM 874 C CA . GLY A 1 110 ? -4.487 -10.303 8.256 1.00 54.69 110 GLY A CA 1
ATOM 875 C C . GLY A 1 110 ? -4.561 -9.007 7.423 1.00 54.69 110 GLY A C 1
ATOM 876 O O . GLY A 1 110 ? -5.573 -8.322 7.536 1.00 54.69 110 GLY A O 1
ATOM 877 N N . GLY A 1 111 ? -3.544 -8.637 6.627 1.00 56.12 111 GLY A N 1
ATOM 878 C CA . GLY A 1 111 ? -3.540 -7.379 5.861 1.00 56.12 111 GLY A CA 1
ATOM 879 C C . GLY A 1 111 ? -2.771 -7.360 4.530 1.00 56.12 111 GLY A C 1
ATOM 880 O O . GLY A 1 111 ? -2.090 -6.373 4.282 1.00 56.12 111 GLY A O 1
ATOM 881 N N . MET A 1 112 ? -2.826 -8.409 3.696 1.00 63.16 112 MET A N 1
ATOM 882 C CA . MET A 1 112 ? -1.947 -8.574 2.509 1.00 63.16 112 MET A CA 1
ATOM 883 C C . MET A 1 112 ? -2.652 -8.569 1.134 1.00 63.16 112 MET A C 1
ATOM 885 O O . MET A 1 112 ? -3.793 -9.017 1.053 1.00 63.16 112 MET A O 1
ATOM 889 N N . LEU A 1 113 ? -1.923 -8.180 0.063 1.00 38.19 113 LEU A N 1
ATOM 890 C CA . LEU A 1 113 ? -2.228 -8.307 -1.392 1.00 38.19 113 LEU A CA 1
ATOM 891 C C . LEU A 1 113 ? -0.925 -8.646 -2.206 1.00 38.19 113 LEU A C 1
ATOM 893 O O . LEU A 1 113 ? 0.149 -8.639 -1.606 1.00 38.19 113 LEU A O 1
ATOM 897 N N . ALA A 1 114 ? -0.985 -9.031 -3.504 1.00 34.19 114 ALA A N 1
ATOM 898 C CA . ALA A 1 114 ? 0.129 -9.634 -4.306 1.00 34.19 114 ALA A CA 1
ATOM 899 C C . ALA A 1 114 ? 0.340 -9.011 -5.727 1.00 34.19 114 ALA A C 1
ATOM 901 O O . ALA A 1 114 ? -0.620 -8.437 -6.225 1.00 34.19 114 ALA A O 1
ATOM 902 N N . ALA A 1 115 ? 1.527 -9.178 -6.382 1.00 44.66 115 ALA A N 1
ATOM 903 C CA . ALA A 1 115 ? 2.092 -8.210 -7.372 1.00 44.66 115 ALA A CA 1
ATOM 904 C C . ALA A 1 115 ? 2.888 -8.691 -8.644 1.00 44.66 115 ALA A C 1
ATOM 906 O O . ALA A 1 115 ? 3.441 -9.796 -8.689 1.00 44.66 115 ALA A O 1
ATOM 907 N N . ILE A 1 116 ? 3.057 -7.764 -9.621 1.00 51.81 116 ILE A N 1
ATOM 908 C CA . ILE A 1 116 ? 4.072 -7.664 -10.721 1.00 51.81 116 ILE A CA 1
ATOM 909 C C . ILE A 1 116 ? 4.792 -6.310 -10.607 1.00 51.81 116 ILE A C 1
ATOM 911 O O . ILE A 1 116 ? 4.097 -5.313 -10.539 1.00 51.81 116 ILE A O 1
ATOM 915 N N . GLU A 1 117 ? 6.126 -6.211 -10.708 1.00 73.81 117 GLU A N 1
ATOM 916 C CA . GLU A 1 117 ? 6.873 -5.119 -10.046 1.00 73.81 117 GLU A CA 1
ATOM 917 C C . GLU A 1 117 ? 7.731 -4.215 -10.971 1.00 73.81 117 GLU A C 1
ATOM 919 O O . GLU A 1 117 ? 8.296 -4.662 -11.970 1.00 73.81 117 GLU A O 1
ATOM 924 N N . LEU A 1 118 ? 7.879 -2.934 -10.614 1.00 82.81 118 LEU A N 1
ATOM 925 C CA . LEU A 1 118 ? 8.594 -1.867 -11.336 1.00 82.81 118 LEU A CA 1
ATOM 926 C C . LEU A 1 118 ? 9.434 -1.024 -10.370 1.00 82.81 118 LEU A C 1
ATOM 928 O O . LEU A 1 118 ? 8.946 -0.642 -9.309 1.00 82.81 118 LEU A O 1
ATOM 932 N N . LEU A 1 119 ? 10.656 -0.664 -10.777 1.00 80.00 119 LEU A N 1
ATOM 933 C CA . LEU A 1 119 ? 11.494 0.357 -10.134 1.00 80.00 119 LEU A CA 1
ATOM 934 C C . LEU A 1 119 ? 11.911 1.417 -11.170 1.00 80.00 119 LEU A C 1
ATOM 936 O O . LEU A 1 119 ? 12.314 1.057 -12.279 1.00 80.00 119 LEU A O 1
ATOM 940 N N . ASP A 1 120 ? 11.844 2.707 -10.831 1.00 84.06 120 ASP A N 1
ATOM 941 C CA . ASP A 1 120 ? 12.318 3.785 -11.709 1.00 84.06 120 ASP A CA 1
ATOM 942 C C . ASP A 1 120 ? 13.848 3.978 -11.673 1.00 84.06 120 ASP A C 1
ATOM 944 O O . ASP A 1 120 ? 14.580 3.354 -10.906 1.00 84.06 120 ASP A O 1
ATOM 948 N N . ASP A 1 121 ? 14.364 4.839 -12.544 1.00 84.50 121 ASP A N 1
ATOM 949 C CA . ASP A 1 121 ? 15.789 5.161 -12.654 1.00 84.50 121 ASP A CA 1
ATOM 950 C C . ASP A 1 121 ? 16.389 5.755 -11.372 1.00 84.50 121 ASP A C 1
ATOM 952 O O . ASP A 1 121 ? 17.513 5.389 -11.016 1.00 84.50 121 ASP A O 1
ATOM 956 N N . ASN A 1 122 ? 15.652 6.613 -10.657 1.00 81.00 122 ASN A N 1
ATOM 957 C CA . ASN A 1 122 ? 16.086 7.133 -9.357 1.00 81.00 122 ASN A CA 1
ATOM 958 C C . ASN A 1 122 ? 16.220 6.000 -8.334 1.00 81.00 122 ASN A C 1
ATOM 960 O O . ASN A 1 122 ? 17.227 5.909 -7.634 1.00 81.00 122 ASN A O 1
ATOM 964 N N . GLN A 1 123 ? 15.253 5.082 -8.290 1.00 81.62 123 GLN A N 1
ATOM 965 C CA . GLN A 1 123 ? 15.305 3.923 -7.410 1.00 81.62 123 GLN A CA 1
ATOM 966 C C . GLN A 1 123 ? 16.509 3.021 -7.705 1.00 81.62 123 GLN A C 1
ATOM 968 O O . GLN A 1 123 ? 17.166 2.536 -6.779 1.00 81.62 123 GLN A O 1
ATOM 973 N N . MET A 1 124 ? 16.822 2.806 -8.986 1.00 82.38 124 MET A N 1
ATOM 974 C CA . MET A 1 124 ? 17.992 2.027 -9.403 1.00 82.38 124 MET A CA 1
ATOM 975 C C . MET A 1 124 ? 19.308 2.713 -9.009 1.00 82.38 124 MET A C 1
ATOM 977 O O . MET A 1 124 ? 20.254 2.040 -8.594 1.00 82.38 124 MET A O 1
ATOM 981 N N . GLU A 1 125 ? 19.372 4.044 -9.076 1.00 83.31 125 GLU A N 1
ATOM 982 C CA . GLU A 1 125 ? 20.506 4.826 -8.572 1.00 83.31 125 GLU A CA 1
ATOM 983 C C . GLU A 1 125 ? 20.659 4.693 -7.050 1.00 83.31 125 GLU A C 1
ATOM 985 O O . GLU A 1 125 ? 21.748 4.369 -6.574 1.00 83.31 125 GLU A O 1
ATOM 990 N N . TYR A 1 126 ? 19.577 4.851 -6.282 1.00 82.12 126 TYR A N 1
ATOM 991 C CA . TYR A 1 126 ? 19.612 4.726 -4.820 1.00 82.12 126 TYR A CA 1
ATOM 992 C C . TYR A 1 126 ? 20.042 3.326 -4.375 1.00 82.12 126 TYR A C 1
ATOM 994 O O . TYR A 1 126 ? 20.846 3.189 -3.453 1.00 82.12 126 TYR A O 1
ATOM 1002 N N . LEU A 1 127 ? 19.587 2.279 -5.069 1.00 78.00 127 LEU A N 1
ATOM 1003 C CA . LEU A 1 127 ? 20.042 0.907 -4.830 1.00 78.00 127 LEU A CA 1
ATOM 1004 C C . LEU A 1 127 ? 21.548 0.747 -5.065 1.00 78.00 127 LEU A C 1
ATOM 1006 O O . LEU A 1 127 ? 22.231 0.124 -4.254 1.00 78.00 127 LEU A O 1
ATOM 1010 N N . ASN A 1 128 ? 22.088 1.328 -6.139 1.00 81.12 128 ASN A N 1
ATOM 1011 C CA . ASN A 1 128 ? 23.524 1.270 -6.417 1.00 81.12 128 ASN A CA 1
ATOM 1012 C C . ASN A 1 128 ? 24.364 1.963 -5.328 1.00 81.12 128 ASN A C 1
ATOM 1014 O O . ASN A 1 128 ? 25.487 1.530 -5.069 1.00 81.12 128 ASN A O 1
ATOM 1018 N N . HIS A 1 129 ? 23.837 3.008 -4.679 1.00 76.12 129 HIS A N 1
ATOM 1019 C CA . HIS A 1 129 ? 24.486 3.654 -3.534 1.00 76.12 129 HIS A CA 1
ATOM 1020 C C . HIS A 1 129 ? 24.370 2.826 -2.248 1.00 76.12 129 HIS A C 1
ATOM 1022 O O . HIS A 1 129 ? 25.350 2.691 -1.517 1.00 76.12 129 HIS A O 1
ATOM 1028 N N . PHE A 1 130 ? 23.196 2.244 -1.994 1.00 71.50 130 PHE A N 1
ATOM 1029 C CA . PHE A 1 130 ? 22.890 1.498 -0.774 1.00 71.50 130 PHE A CA 1
ATOM 1030 C C . PHE A 1 130 ? 23.710 0.209 -0.618 1.00 71.50 130 PHE A C 1
ATOM 1032 O O . PHE A 1 130 ? 24.162 -0.107 0.480 1.00 71.50 130 PHE A O 1
ATOM 1039 N N . VAL A 1 131 ? 23.928 -0.538 -1.706 1.00 63.59 131 VAL A N 1
ATOM 1040 C CA . VAL A 1 131 ? 24.592 -1.856 -1.649 1.00 63.59 131 VAL A CA 1
ATOM 1041 C C . VAL A 1 131 ? 26.135 -1.743 -1.595 1.00 63.59 131 VAL A C 1
ATOM 1043 O O . VAL A 1 131 ? 26.816 -2.727 -1.313 1.00 63.59 131 VAL A O 1
ATOM 1046 N N . GLY A 1 132 ? 26.712 -0.548 -1.783 1.00 52.22 132 GLY A N 1
ATOM 1047 C CA . GLY A 1 132 ? 28.164 -0.317 -1.741 1.00 52.22 132 GLY A CA 1
ATOM 1048 C C . GLY A 1 132 ? 28.954 -0.976 -2.889 1.00 52.22 132 GLY A C 1
ATOM 1049 O O . GLY A 1 132 ? 28.399 -1.640 -3.764 1.00 52.22 132 GLY A O 1
ATOM 1050 N N . GLU A 1 133 ? 30.283 -0.800 -2.902 1.00 42.09 133 GLU A N 1
ATOM 1051 C CA . GLU A 1 133 ? 31.187 -1.310 -3.960 1.00 42.09 133 GLU A CA 1
ATOM 1052 C C . GLU A 1 133 ? 31.241 -2.851 -4.076 1.00 42.09 133 GLU A C 1
ATOM 1054 O O . GLU A 1 133 ? 31.765 -3.368 -5.061 1.00 42.09 133 GLU A O 1
ATOM 1059 N N . SER A 1 134 ? 30.677 -3.593 -3.115 1.00 44.09 134 SER A N 1
ATOM 1060 C CA . SER A 1 134 ? 30.593 -5.063 -3.116 1.00 44.09 134 SER A CA 1
ATOM 1061 C C . SER A 1 134 ? 29.331 -5.623 -3.795 1.00 44.09 134 SER A C 1
ATOM 1063 O O . SER A 1 134 ? 29.199 -6.843 -3.926 1.00 44.09 134 SER A O 1
ATOM 1065 N N . GLY A 1 135 ? 28.408 -4.758 -4.235 1.00 56.78 135 GLY A N 1
ATOM 1066 C CA . GLY A 1 135 ? 27.153 -5.122 -4.894 1.00 56.78 135 GLY A CA 1
ATOM 1067 C C . GLY A 1 135 ? 27.214 -5.164 -6.424 1.00 56.78 135 GLY A C 1
ATOM 1068 O O . GLY A 1 135 ? 28.052 -4.532 -7.065 1.00 56.78 135 GLY A O 1
ATOM 1069 N N . VAL A 1 136 ? 26.267 -5.880 -7.041 1.00 66.12 136 VAL A N 1
ATOM 1070 C CA . VAL A 1 136 ? 26.056 -5.827 -8.499 1.00 66.12 136 VAL A CA 1
ATOM 1071 C C . VAL A 1 136 ? 25.513 -4.444 -8.870 1.00 66.12 136 VAL A C 1
ATOM 1073 O O . VAL A 1 136 ? 24.350 -4.146 -8.586 1.00 66.12 136 VAL A O 1
ATOM 1076 N N . LYS A 1 137 ? 26.345 -3.614 -9.513 1.00 70.50 137 LYS A N 1
ATOM 1077 C CA . LYS A 1 137 ? 25.913 -2.337 -10.101 1.00 70.50 137 LYS A CA 1
ATOM 1078 C C . LYS A 1 137 ? 24.948 -2.595 -11.255 1.00 70.50 137 LYS A C 1
ATOM 1080 O O . LYS A 1 137 ? 25.232 -3.412 -12.129 1.00 70.50 137 LYS A O 1
ATOM 1085 N N . ARG A 1 138 ? 23.822 -1.887 -11.257 1.00 76.38 138 ARG A N 1
ATOM 1086 C CA . ARG A 1 138 ? 22.763 -1.992 -12.270 1.00 76.38 138 ARG A CA 1
ATOM 1087 C C . ARG A 1 138 ? 22.656 -0.703 -13.083 1.00 76.38 138 ARG A C 1
ATOM 1089 O O . ARG A 1 138 ? 23.081 0.358 -12.627 1.00 76.38 138 ARG A O 1
ATOM 1096 N N . ASN A 1 139 ? 22.082 -0.791 -14.281 1.00 81.62 139 ASN A N 1
ATOM 1097 C CA . ASN A 1 139 ? 21.856 0.377 -15.133 1.00 81.62 139 ASN A CA 1
ATOM 1098 C C . ASN A 1 139 ? 20.906 1.374 -14.448 1.00 81.62 139 ASN A C 1
ATOM 1100 O O . ASN A 1 139 ? 19.889 0.974 -13.885 1.00 81.62 139 ASN A O 1
ATOM 1104 N N . LYS A 1 140 ? 21.218 2.674 -14.530 1.00 87.50 140 LYS A N 1
ATOM 1105 C CA . LYS A 1 140 ? 20.315 3.757 -14.111 1.00 87.50 140 LYS A CA 1
ATOM 1106 C C . LYS A 1 140 ? 19.231 3.948 -15.177 1.00 87.50 140 LYS A C 1
ATOM 1108 O O . LYS A 1 140 ? 19.335 4.828 -16.026 1.00 87.50 140 LYS A O 1
ATOM 1113 N N . ALA A 1 141 ? 18.246 3.059 -15.183 1.00 86.00 141 ALA A N 1
ATOM 1114 C CA . ALA A 1 141 ? 17.118 3.081 -16.107 1.00 86.00 141 ALA A CA 1
ATOM 1115 C C . ALA A 1 141 ? 15.885 2.436 -15.451 1.00 86.00 141 ALA A C 1
ATOM 1117 O O . ALA A 1 141 ? 16.060 1.540 -14.617 1.00 86.00 141 ALA A O 1
ATOM 1118 N N . PRO A 1 142 ? 14.655 2.830 -15.836 1.00 85.69 142 PRO A N 1
ATOM 1119 C CA . PRO A 1 142 ? 13.450 2.147 -15.379 1.00 85.69 142 PRO A CA 1
ATOM 1120 C C . PRO A 1 142 ? 13.534 0.648 -15.675 1.00 85.69 142 PRO A C 1
ATOM 1122 O O . PRO A 1 142 ? 13.899 0.245 -16.781 1.00 85.69 142 PRO A O 1
ATOM 1125 N N . THR A 1 143 ? 13.233 -0.176 -14.676 1.00 87.56 143 THR A N 1
ATOM 1126 C CA . THR A 1 143 ? 13.447 -1.624 -14.724 1.00 87.56 143 THR A CA 1
ATOM 1127 C C . THR A 1 143 ? 12.191 -2.359 -14.267 1.00 87.56 143 THR A C 1
ATOM 1129 O O . THR A 1 143 ? 11.713 -2.155 -13.151 1.00 87.56 143 THR A O 1
ATOM 1132 N N . LEU A 1 144 ? 11.673 -3.240 -15.127 1.00 85.19 144 LEU A N 1
ATOM 1133 C CA . LEU A 1 144 ? 10.573 -4.151 -14.805 1.00 85.19 144 LEU A CA 1
ATOM 1134 C C . LEU A 1 144 ? 11.112 -5.468 -14.243 1.00 85.19 144 LEU A C 1
ATOM 1136 O O . LEU A 1 144 ? 12.030 -6.065 -14.806 1.00 85.19 144 LEU A O 1
ATOM 1140 N N . PHE A 1 145 ? 10.491 -5.943 -13.170 1.00 81.06 145 PHE A N 1
ATOM 1141 C CA . PHE A 1 145 ? 10.777 -7.221 -12.533 1.00 81.06 145 PHE A CA 1
ATOM 1142 C C . PHE A 1 145 ? 9.593 -8.160 -12.758 1.00 81.06 145 PHE A C 1
ATOM 1144 O O . PHE A 1 145 ? 8.466 -7.897 -12.339 1.00 81.06 145 PHE A O 1
ATOM 1151 N N . LEU A 1 146 ? 9.857 -9.277 -13.433 1.00 75.50 146 LEU A N 1
ATOM 1152 C CA . LEU A 1 146 ? 8.835 -10.244 -13.818 1.00 75.50 146 LEU A CA 1
ATOM 1153 C C . LEU A 1 146 ? 9.088 -11.572 -13.108 1.00 75.50 146 LEU A C 1
ATOM 1155 O O . LEU A 1 146 ? 10.173 -12.150 -13.214 1.00 75.50 146 LEU A O 1
ATOM 1159 N N . LYS A 1 147 ? 8.074 -12.068 -12.393 1.00 73.19 147 LYS A N 1
ATOM 1160 C CA . LYS A 1 147 ? 8.080 -13.402 -11.787 1.00 73.19 147 LYS A CA 1
ATOM 1161 C C . LYS A 1 147 ? 7.279 -14.353 -12.666 1.00 73.19 147 LYS A C 1
ATOM 1163 O O . LYS A 1 147 ? 6.106 -14.113 -12.927 1.00 73.19 147 LYS A O 1
ATOM 1168 N N . PHE A 1 148 ? 7.901 -15.450 -13.082 1.00 67.44 148 PHE A N 1
ATOM 1169 C CA . PHE A 1 148 ? 7.231 -16.508 -13.834 1.00 67.44 148 PHE A CA 1
ATOM 1170 C C . PHE A 1 148 ? 6.963 -17.695 -12.909 1.00 67.44 148 PHE A C 1
ATOM 1172 O O . PHE A 1 148 ? 7.877 -18.180 -12.240 1.00 67.44 148 PHE A O 1
ATOM 1179 N N . GLY A 1 149 ? 5.715 -18.154 -12.867 1.00 65.62 149 GLY A N 1
ATOM 1180 C CA . GLY A 1 149 ? 5.300 -19.350 -12.138 1.00 65.62 149 GLY A CA 1
ATOM 1181 C C . GLY A 1 149 ? 4.730 -20.384 -13.102 1.00 65.62 149 GLY A C 1
ATOM 1182 O O . GLY A 1 149 ? 3.924 -20.047 -13.965 1.00 65.62 149 GLY A O 1
ATOM 1183 N N . GLY A 1 150 ? 5.150 -21.642 -12.975 1.00 61.81 150 GLY A N 1
ATOM 1184 C CA . GLY A 1 150 ? 4.669 -22.730 -13.824 1.00 61.81 150 GLY A CA 1
ATOM 1185 C C . GLY A 1 150 ? 5.655 -23.889 -13.918 1.00 61.81 150 GLY A C 1
ATOM 1186 O O . GLY A 1 150 ? 6.667 -23.927 -13.216 1.00 61.81 150 GLY A O 1
ATOM 1187 N N . THR A 1 151 ? 5.370 -24.840 -14.809 1.00 70.38 151 THR A N 1
ATOM 1188 C CA . THR A 1 151 ? 6.316 -25.918 -15.126 1.00 70.38 151 THR A CA 1
ATOM 1189 C C . THR A 1 151 ? 7.574 -25.344 -15.792 1.00 70.38 151 THR A C 1
ATOM 1191 O O . THR A 1 151 ? 7.503 -24.286 -16.427 1.00 70.38 151 THR A O 1
ATOM 1194 N N . PRO A 1 152 ? 8.733 -26.029 -15.716 1.00 75.81 152 PRO A N 1
ATOM 1195 C CA . PRO A 1 152 ? 9.961 -25.550 -16.352 1.00 75.81 152 PRO A CA 1
ATOM 1196 C C . PRO A 1 152 ? 9.799 -25.223 -17.841 1.00 75.81 152 PRO A C 1
ATOM 1198 O O . PRO A 1 152 ? 10.440 -24.303 -18.342 1.00 75.81 152 PRO A O 1
ATOM 1201 N N . ASP A 1 153 ? 8.960 -25.968 -18.555 1.00 77.12 153 ASP A N 1
ATOM 1202 C CA . ASP A 1 153 ? 8.722 -25.791 -19.988 1.00 77.12 153 ASP A CA 1
ATOM 1203 C C . ASP A 1 153 ? 7.879 -24.541 -20.258 1.00 77.12 153 ASP A C 1
ATOM 1205 O O . ASP A 1 153 ? 8.262 -23.725 -21.097 1.00 77.12 153 ASP A O 1
ATOM 1209 N N . ALA A 1 154 ? 6.815 -24.334 -19.473 1.00 61.12 154 ALA A N 1
ATOM 1210 C CA . ALA A 1 154 ? 5.973 -23.144 -19.556 1.00 61.12 154 ALA A CA 1
ATOM 1211 C C . ALA A 1 154 ? 6.759 -21.869 -19.224 1.00 61.12 154 ALA A C 1
ATOM 1213 O O . ALA A 1 154 ? 6.679 -20.886 -19.957 1.00 61.12 154 ALA A O 1
ATOM 1214 N N . VAL A 1 155 ? 7.590 -21.898 -18.174 1.00 70.69 155 VAL A N 1
ATOM 1215 C CA . VAL A 1 155 ? 8.456 -20.763 -17.819 1.00 70.69 155 VAL A CA 1
ATOM 1216 C C . VAL A 1 155 ? 9.433 -20.457 -18.957 1.00 70.69 155 VAL A C 1
ATOM 1218 O O . VAL A 1 155 ? 9.573 -19.300 -19.347 1.00 70.69 155 VAL A O 1
ATOM 1221 N N . ARG A 1 156 ? 10.081 -21.473 -19.549 1.00 81.25 156 ARG A N 1
ATOM 1222 C CA . ARG A 1 156 ? 11.003 -21.260 -20.680 1.00 81.25 156 ARG A CA 1
ATOM 1223 C C . ARG A 1 156 ? 10.312 -20.652 -21.898 1.00 81.25 156 ARG A C 1
ATOM 1225 O O . ARG A 1 156 ? 10.923 -19.842 -22.591 1.00 81.25 156 ARG A O 1
ATOM 1232 N N . GLU A 1 157 ? 9.079 -21.051 -22.187 1.00 75.06 157 GLU A N 1
ATOM 1233 C CA . GLU A 1 157 ? 8.298 -20.483 -23.287 1.00 75.06 157 GLU A CA 1
ATOM 1234 C C . GLU A 1 157 ? 7.905 -19.026 -23.012 1.00 75.06 157 GLU A C 1
ATOM 1236 O O . GLU A 1 157 ? 8.167 -18.152 -23.839 1.00 75.06 157 GLU A O 1
ATOM 1241 N N . GLN A 1 158 ? 7.363 -18.745 -21.825 1.00 69.00 158 GLN A N 1
ATOM 1242 C CA . GLN A 1 158 ? 6.961 -17.398 -21.411 1.00 69.00 158 GLN A CA 1
ATOM 1243 C C . GLN A 1 158 ? 8.139 -16.418 -21.426 1.00 69.00 158 GLN A C 1
ATOM 1245 O O . GLN A 1 158 ? 8.019 -15.321 -21.970 1.00 69.00 158 GLN A O 1
ATOM 1250 N N . VAL A 1 159 ? 9.299 -16.830 -20.907 1.00 83.38 159 VAL A N 1
ATOM 1251 C CA . VAL A 1 159 ? 10.515 -16.004 -20.893 1.00 83.38 159 VAL A CA 1
ATOM 1252 C C . VAL A 1 159 ? 10.941 -15.623 -22.310 1.00 83.38 159 VAL A C 1
ATOM 1254 O O . VAL A 1 159 ? 11.234 -14.457 -22.551 1.00 83.38 159 VAL A O 1
ATOM 1257 N N . LYS A 1 160 ? 10.901 -16.557 -23.273 1.00 87.56 160 LYS A N 1
ATOM 1258 C CA . LYS A 1 160 ? 11.223 -16.261 -24.683 1.00 87.56 160 LYS A CA 1
ATOM 1259 C C . LYS A 1 160 ? 10.265 -15.247 -25.302 1.00 87.56 160 LYS A C 1
ATOM 1261 O O . LYS A 1 160 ? 10.684 -14.399 -26.090 1.00 87.56 160 LYS A O 1
ATOM 1266 N N . ILE A 1 161 ? 8.974 -15.344 -24.981 1.00 80.19 161 ILE A N 1
ATOM 1267 C CA . ILE A 1 161 ? 7.965 -14.393 -25.463 1.00 80.19 161 ILE A CA 1
ATOM 1268 C C . ILE A 1 161 ? 8.265 -13.000 -24.904 1.00 80.19 161 ILE A C 1
ATOM 1270 O O . ILE A 1 161 ? 8.322 -12.034 -25.666 1.00 80.19 161 ILE A O 1
ATOM 1274 N N . VAL A 1 162 ? 8.507 -12.903 -23.596 1.00 82.38 162 VAL A N 1
ATOM 1275 C CA . VAL A 1 162 ? 8.799 -11.634 -22.924 1.00 82.38 162 VAL A CA 1
ATOM 1276 C C . VAL A 1 162 ? 10.108 -11.022 -23.416 1.00 82.38 162 VAL A C 1
ATOM 1278 O O . VAL A 1 162 ? 10.124 -9.836 -23.722 1.00 82.38 162 VAL A O 1
ATOM 1281 N N . GLU A 1 163 ? 11.178 -11.801 -23.566 1.00 89.94 163 GLU A N 1
ATOM 1282 C CA . GLU A 1 163 ? 12.467 -11.323 -24.086 1.00 89.94 163 GLU A CA 1
ATOM 1283 C C . GLU A 1 163 ? 12.312 -10.707 -25.487 1.00 89.94 163 GLU A C 1
ATOM 1285 O O . GLU A 1 163 ? 12.805 -9.610 -25.761 1.00 89.94 163 GLU A O 1
ATOM 1290 N N . LYS A 1 164 ? 11.539 -11.360 -26.366 1.00 90.50 164 LYS A N 1
ATOM 1291 C CA . LYS A 1 164 ? 11.228 -10.837 -27.704 1.00 90.50 164 LYS A CA 1
ATOM 1292 C C . LYS A 1 164 ? 10.436 -9.528 -27.645 1.00 90.50 164 LYS A C 1
ATOM 1294 O O . LYS A 1 164 ? 10.693 -8.624 -28.441 1.00 90.50 164 LYS A O 1
ATOM 1299 N N . LEU A 1 165 ? 9.462 -9.430 -26.739 1.00 86.06 165 LEU A N 1
ATOM 1300 C CA . LEU A 1 165 ? 8.668 -8.214 -26.541 1.00 86.06 165 LEU A CA 1
ATOM 1301 C C . LEU A 1 165 ? 9.526 -7.069 -25.990 1.00 86.06 165 LEU A C 1
ATOM 1303 O O . LEU A 1 165 ? 9.476 -5.970 -26.538 1.00 86.06 165 LEU A O 1
ATOM 1307 N N . ALA A 1 166 ? 10.349 -7.341 -24.976 1.00 87.56 166 ALA A N 1
ATOM 1308 C CA . ALA A 1 166 ? 11.262 -6.381 -24.362 1.00 87.56 166 ALA A CA 1
ATOM 1309 C C . ALA A 1 166 ? 12.256 -5.825 -25.391 1.00 87.56 166 ALA A C 1
ATOM 1311 O O . ALA A 1 166 ? 12.379 -4.610 -25.544 1.00 87.56 166 ALA A O 1
ATOM 1312 N N . SER A 1 167 ? 12.873 -6.707 -26.185 1.00 91.69 167 SER A N 1
ATOM 1313 C CA . SER A 1 167 ? 13.780 -6.310 -27.265 1.00 91.69 167 SER A CA 1
ATOM 1314 C C . SER A 1 167 ? 13.085 -5.422 -28.302 1.00 91.69 167 SER A C 1
ATOM 1316 O O . SER A 1 167 ? 13.608 -4.367 -28.660 1.00 91.69 167 SER A O 1
ATOM 1318 N N . LYS A 1 168 ? 11.871 -5.788 -28.740 1.00 92.62 168 LYS A N 1
ATOM 1319 C CA . LYS A 1 168 ? 11.083 -4.980 -29.686 1.00 92.62 168 LYS A CA 1
ATOM 1320 C C . LYS A 1 168 ? 10.703 -3.607 -29.114 1.00 92.62 168 LYS A C 1
ATOM 1322 O O . LYS A 1 168 ? 10.598 -2.651 -29.876 1.00 92.62 168 LYS A O 1
ATOM 1327 N N . ALA A 1 169 ? 10.496 -3.517 -27.803 1.00 88.06 169 ALA A N 1
ATOM 1328 C CA . ALA A 1 169 ? 10.207 -2.274 -27.094 1.00 88.06 169 ALA A CA 1
ATOM 1329 C C . ALA A 1 169 ? 11.461 -1.422 -26.807 1.00 88.06 169 ALA A C 1
ATOM 1331 O O . ALA A 1 169 ? 11.329 -0.315 -26.294 1.00 88.06 169 ALA A O 1
ATOM 1332 N N . GLY A 1 170 ? 12.663 -1.904 -27.150 1.00 91.25 170 GLY A N 1
ATOM 1333 C CA . GLY A 1 170 ? 13.915 -1.167 -26.968 1.00 91.25 170 GLY A CA 1
ATOM 1334 C C . GLY A 1 170 ? 14.553 -1.322 -25.585 1.00 91.25 170 GLY A C 1
ATOM 1335 O O . GLY A 1 170 ? 15.257 -0.417 -25.143 1.00 91.25 170 GLY A O 1
ATOM 1336 N N . SER A 1 171 ? 14.325 -2.442 -24.887 1.00 90.38 171 SER A N 1
ATOM 1337 C CA . SER A 1 171 ? 14.981 -2.721 -23.601 1.00 90.38 171 SER A CA 1
ATOM 1338 C C . SER A 1 171 ? 16.510 -2.674 -23.715 1.00 90.38 171 SER A C 1
ATOM 1340 O O . SER A 1 171 ? 17.078 -3.285 -24.621 1.00 90.38 171 SER A O 1
ATOM 1342 N N . LEU A 1 172 ? 17.181 -2.028 -22.757 1.00 89.75 172 LEU A N 1
ATOM 1343 C CA . LEU A 1 172 ? 18.649 -1.931 -22.717 1.00 89.75 172 LEU A CA 1
ATOM 1344 C C . LEU A 1 172 ? 19.331 -3.264 -22.371 1.00 89.75 172 LEU A C 1
ATOM 1346 O O . LEU A 1 172 ? 20.432 -3.543 -22.840 1.00 89.75 172 LEU A O 1
ATOM 1350 N N . SER A 1 173 ? 18.684 -4.076 -21.536 1.00 89.81 173 SER A N 1
ATOM 1351 C CA . SER A 1 173 ? 19.160 -5.389 -21.102 1.00 89.81 173 SER A CA 1
ATOM 1352 C C . SER A 1 173 ? 17.984 -6.286 -20.714 1.00 89.81 173 SER A C 1
ATOM 1354 O O . SER A 1 173 ? 16.887 -5.799 -20.434 1.00 89.81 173 SER A O 1
ATOM 1356 N N . PHE A 1 174 ? 18.221 -7.599 -20.692 1.00 89.50 174 PHE A N 1
ATOM 1357 C CA . PHE A 1 174 ? 17.269 -8.601 -20.217 1.00 89.50 174 PHE A CA 1
ATOM 1358 C C . PHE A 1 174 ? 18.012 -9.652 -19.388 1.00 89.50 174 PHE A C 1
ATOM 1360 O O . PHE A 1 174 ? 18.810 -10.420 -19.926 1.00 89.50 174 PHE A O 1
ATOM 1367 N N . ASP A 1 175 ? 17.754 -9.678 -18.081 1.00 87.69 175 ASP A N 1
ATOM 1368 C CA . ASP A 1 175 ? 18.377 -10.614 -17.148 1.00 87.69 175 ASP A CA 1
ATOM 1369 C C . ASP A 1 175 ? 17.368 -11.678 -16.711 1.00 87.69 175 ASP A C 1
ATOM 1371 O O . ASP A 1 175 ? 16.251 -11.367 -16.298 1.00 87.69 175 ASP A O 1
ATOM 1375 N N . PHE A 1 176 ? 17.772 -12.949 -16.758 1.00 87.12 176 PHE A N 1
ATOM 1376 C CA . PHE A 1 176 ? 16.951 -14.070 -16.304 1.00 87.12 176 PHE A CA 1
ATOM 1377 C C . PHE A 1 176 ? 17.694 -14.897 -15.253 1.00 87.12 176 PHE A C 1
ATOM 1379 O O . PHE A 1 176 ? 18.746 -15.475 -15.540 1.00 87.12 176 PHE A O 1
ATOM 1386 N N . ALA A 1 177 ? 17.134 -14.976 -14.042 1.00 83.94 177 ALA A N 1
ATOM 1387 C CA . ALA A 1 177 ? 17.675 -15.808 -12.972 1.00 83.94 177 ALA A CA 1
ATOM 1388 C C . ALA A 1 177 ? 17.475 -17.298 -13.276 1.00 83.94 177 ALA A C 1
ATOM 1390 O O . ALA A 1 177 ? 16.361 -17.763 -13.500 1.00 83.94 177 ALA A O 1
ATOM 1391 N N . ARG A 1 178 ? 18.571 -18.059 -13.243 1.00 82.50 178 ARG A N 1
ATOM 1392 C CA . ARG A 1 178 ? 18.598 -19.506 -13.513 1.00 82.50 178 ARG A CA 1
ATOM 1393 C C . ARG A 1 178 ? 18.720 -20.349 -12.247 1.00 82.50 178 ARG A C 1
ATOM 1395 O O . ARG A 1 178 ? 18.584 -21.567 -12.310 1.00 82.50 178 ARG A O 1
ATOM 1402 N N . ASP A 1 179 ? 18.980 -19.709 -11.112 1.00 83.56 179 ASP A N 1
ATOM 1403 C CA . ASP A 1 179 ? 19.104 -20.352 -9.810 1.00 83.56 179 ASP A CA 1
ATOM 1404 C C . ASP A 1 179 ? 18.551 -19.464 -8.681 1.00 83.56 179 ASP A C 1
ATOM 1406 O O . ASP A 1 179 ? 18.306 -18.267 -8.855 1.00 83.56 179 ASP A O 1
ATOM 1410 N N . LYS A 1 180 ? 18.369 -20.061 -7.496 1.00 75.94 180 LYS A N 1
ATOM 1411 C CA . LYS A 1 180 ? 17.805 -19.390 -6.314 1.00 75.94 180 LYS A CA 1
ATOM 1412 C C . LYS A 1 180 ? 18.653 -18.220 -5.809 1.00 75.94 180 LYS A C 1
ATOM 1414 O O . LYS A 1 180 ? 18.107 -17.288 -5.224 1.00 75.94 180 LYS A O 1
ATOM 1419 N N . LYS A 1 181 ? 19.973 -18.248 -6.019 1.00 81.56 181 LYS A N 1
ATOM 1420 C CA . LYS A 1 181 ? 20.875 -17.167 -5.599 1.00 81.56 181 LYS A CA 1
ATOM 1421 C C . LYS A 1 181 ? 20.713 -15.955 -6.516 1.00 81.56 181 LYS A C 1
ATOM 1423 O O . LYS A 1 181 ? 20.650 -14.828 -6.032 1.00 81.56 181 LYS A O 1
ATOM 1428 N N . GLN A 1 182 ? 20.619 -16.184 -7.823 1.00 82.44 182 GLN A N 1
ATOM 1429 C CA . GLN A 1 182 ? 20.332 -15.153 -8.816 1.00 82.44 182 GLN A CA 1
ATOM 1430 C C . GLN A 1 182 ? 18.931 -14.570 -8.616 1.00 82.44 182 GLN A C 1
ATOM 1432 O O . GLN A 1 182 ? 18.786 -13.352 -8.626 1.00 82.44 182 GLN A O 1
ATOM 1437 N N . GLU A 1 183 ? 17.928 -15.414 -8.355 1.00 77.56 183 GLU A N 1
ATOM 1438 C CA . GLU A 1 183 ? 16.562 -14.984 -8.027 1.00 77.56 183 GLU A CA 1
ATOM 1439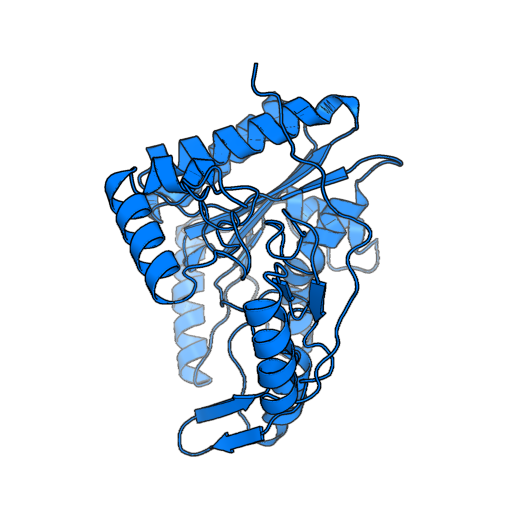 C C . GLU A 1 183 ? 16.568 -14.062 -6.801 1.00 77.56 183 GLU A C 1
ATOM 1441 O O . GLU A 1 183 ? 16.082 -12.936 -6.874 1.00 77.56 183 GLU A O 1
ATOM 1446 N N . ALA A 1 184 ? 17.195 -14.489 -5.700 1.00 75.00 184 ALA A N 1
ATOM 1447 C CA . ALA A 1 184 ? 17.276 -13.695 -4.476 1.00 75.00 184 ALA A CA 1
ATOM 1448 C C . ALA A 1 184 ? 18.002 -12.351 -4.669 1.00 75.00 184 ALA A C 1
ATOM 1450 O O . ALA A 1 184 ? 17.624 -11.365 -4.038 1.00 75.00 184 ALA A O 1
ATOM 1451 N N . ASN A 1 185 ? 19.021 -12.301 -5.534 1.00 80.00 185 ASN A N 1
ATOM 1452 C CA . ASN A 1 185 ? 19.737 -11.068 -5.875 1.00 80.00 185 ASN A CA 1
ATOM 1453 C C . ASN A 1 185 ? 18.893 -10.132 -6.756 1.00 80.00 185 ASN A C 1
ATOM 1455 O O . ASN A 1 185 ? 18.866 -8.930 -6.519 1.00 80.00 185 ASN A O 1
ATOM 1459 N N . LEU A 1 186 ? 18.169 -10.647 -7.755 1.00 78.50 186 LEU A N 1
ATOM 1460 C CA . LEU A 1 186 ? 17.255 -9.808 -8.539 1.00 78.50 186 LEU A CA 1
ATOM 1461 C C . LEU A 1 186 ? 16.159 -9.218 -7.643 1.00 78.50 186 LEU A C 1
ATOM 1463 O O . LEU A 1 186 ? 15.928 -8.013 -7.666 1.00 78.50 186 LEU A O 1
ATOM 1467 N N . TRP A 1 187 ? 15.554 -10.046 -6.791 1.00 75.38 187 TRP A N 1
ATOM 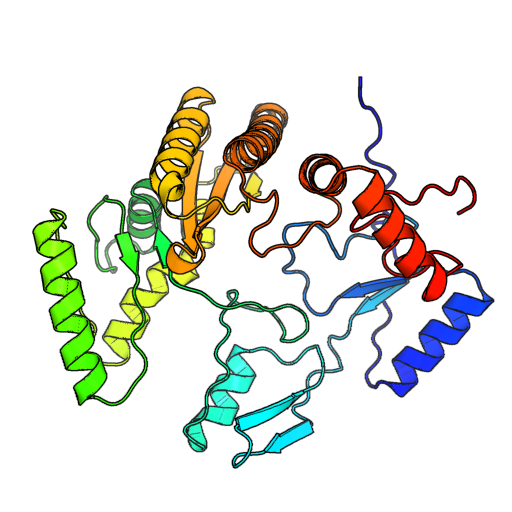1468 C CA . TRP A 1 187 ? 14.464 -9.629 -5.911 1.00 75.38 187 TRP A CA 1
ATOM 1469 C C . TRP A 1 187 ? 14.904 -8.778 -4.717 1.00 75.38 187 TRP A C 1
ATOM 1471 O O . TRP A 1 187 ? 14.076 -8.060 -4.153 1.00 75.38 187 TRP A O 1
ATOM 1481 N N . SER A 1 188 ? 16.190 -8.784 -4.341 1.00 78.19 188 SER A N 1
ATOM 1482 C CA . SER A 1 188 ? 16.675 -7.884 -3.288 1.00 78.19 188 SER A CA 1
ATOM 1483 C C . SER A 1 188 ? 16.477 -6.420 -3.667 1.00 78.19 188 SER A C 1
ATOM 1485 O O . SER A 1 188 ? 16.094 -5.630 -2.817 1.00 78.19 188 SER A O 1
ATOM 1487 N N . SER A 1 189 ? 16.617 -6.069 -4.950 1.00 75.06 189 SER A N 1
ATOM 1488 C CA . SER A 1 189 ? 16.372 -4.708 -5.440 1.00 75.06 189 SER A CA 1
ATOM 1489 C C . SER A 1 189 ? 14.971 -4.202 -5.099 1.00 75.06 189 SER A C 1
ATOM 1491 O O . SER A 1 189 ? 14.823 -3.073 -4.637 1.00 75.06 189 SER A O 1
ATOM 1493 N N . ARG A 1 190 ? 13.941 -5.039 -5.271 1.00 74.06 190 ARG A N 1
ATOM 1494 C CA . ARG A 1 190 ? 12.565 -4.645 -4.956 1.00 74.06 190 ARG A CA 1
ATOM 1495 C C . ARG A 1 190 ? 12.297 -4.603 -3.453 1.00 74.06 190 ARG A C 1
ATOM 1497 O O . ARG A 1 190 ? 11.634 -3.681 -2.976 1.00 74.06 190 ARG A O 1
ATOM 1504 N N . ARG A 1 191 ? 12.827 -5.578 -2.710 1.00 75.38 191 ARG A N 1
ATOM 1505 C CA . ARG A 1 191 ? 12.671 -5.671 -1.250 1.00 75.38 191 ARG A CA 1
ATOM 1506 C C . ARG A 1 191 ? 13.358 -4.519 -0.516 1.00 75.38 191 ARG A C 1
ATOM 1508 O O . ARG A 1 191 ? 12.832 -4.017 0.473 1.00 75.38 191 ARG A O 1
ATOM 1515 N N . ASP A 1 192 ? 14.508 -4.088 -1.017 1.00 79.38 192 ASP A N 1
ATOM 1516 C CA . ASP A 1 192 ? 15.343 -3.081 -0.369 1.00 79.38 192 ASP A CA 1
ATOM 1517 C C . ASP A 1 192 ? 14.993 -1.657 -0.841 1.00 79.38 192 ASP A C 1
ATOM 1519 O O . ASP A 1 192 ? 15.657 -0.697 -0.460 1.00 79.38 192 ASP A O 1
ATOM 1523 N N . ALA A 1 193 ? 13.938 -1.492 -1.650 1.00 77.69 193 ALA A N 1
ATOM 1524 C CA . ALA A 1 193 ? 13.656 -0.236 -2.334 1.00 77.69 193 ALA A CA 1
ATOM 1525 C C . ALA A 1 193 ? 13.386 0.947 -1.381 1.00 77.69 193 ALA A C 1
ATOM 1527 O O . ALA A 1 193 ? 13.954 2.035 -1.538 1.00 77.69 193 ALA A O 1
ATOM 1528 N N . LEU A 1 194 ? 12.577 0.719 -0.340 1.00 78.38 194 LEU A N 1
ATOM 1529 C CA . LEU A 1 194 ? 12.327 1.724 0.696 1.00 78.38 194 LEU A CA 1
ATOM 1530 C C . LEU A 1 194 ? 13.623 2.091 1.432 1.00 78.38 194 LEU A C 1
ATOM 1532 O O . LEU A 1 194 ? 13.928 3.269 1.591 1.00 78.38 194 LEU A O 1
ATOM 1536 N N . TRP A 1 195 ? 14.413 1.089 1.823 1.00 80.94 195 TRP A N 1
ATOM 1537 C CA . TRP A 1 195 ? 15.669 1.287 2.551 1.00 80.94 195 TRP A CA 1
ATOM 1538 C C . TRP A 1 195 ? 16.718 2.029 1.723 1.00 80.94 195 TRP A C 1
ATOM 1540 O O . TRP A 1 195 ? 17.392 2.919 2.239 1.00 80.94 195 TRP A O 1
ATOM 1550 N N . ALA A 1 196 ? 16.808 1.729 0.429 1.00 83.56 196 ALA A N 1
ATOM 1551 C CA . ALA A 1 196 ? 17.686 2.434 -0.490 1.00 83.56 196 ALA A CA 1
ATOM 1552 C C . ALA A 1 196 ? 17.302 3.913 -0.610 1.00 83.56 196 ALA A C 1
ATOM 1554 O O . ALA A 1 196 ? 18.170 4.776 -0.506 1.00 83.56 196 ALA A O 1
ATOM 1555 N N . THR A 1 197 ? 16.007 4.223 -0.715 1.00 83.31 197 THR A N 1
ATOM 1556 C CA . THR A 1 197 ? 15.526 5.616 -0.725 1.00 83.31 197 THR A CA 1
ATOM 1557 C C . THR A 1 197 ? 15.792 6.313 0.608 1.00 83.31 197 THR A C 1
ATOM 1559 O O . THR A 1 197 ? 16.179 7.475 0.648 1.00 83.31 197 THR A O 1
ATOM 1562 N N . MET A 1 198 ? 15.655 5.599 1.724 1.00 83.75 198 MET A N 1
ATOM 1563 C CA . MET A 1 198 ? 15.976 6.147 3.042 1.00 83.75 198 MET A CA 1
ATOM 1564 C C . MET A 1 198 ? 17.472 6.423 3.233 1.00 83.75 198 MET A C 1
ATOM 1566 O O . MET A 1 198 ? 17.833 7.296 4.016 1.00 83.75 198 MET A O 1
ATOM 1570 N N . SER A 1 199 ? 18.359 5.731 2.515 1.00 85.69 199 SER A N 1
ATOM 1571 C CA . SER A 1 199 ? 19.807 5.938 2.650 1.00 85.69 199 SER A CA 1
ATOM 1572 C C . SER A 1 199 ? 20.306 7.287 2.125 1.00 85.69 199 SER A C 1
ATOM 1574 O O . SER A 1 199 ? 21.401 7.708 2.492 1.00 85.69 199 SER A O 1
ATOM 1576 N N . VAL A 1 200 ? 19.509 7.986 1.306 1.00 85.75 200 VAL A N 1
ATOM 1577 C CA . VAL A 1 200 ? 19.839 9.336 0.814 1.00 85.75 200 VAL A CA 1
ATOM 1578 C C . VAL A 1 200 ? 19.277 10.452 1.704 1.00 85.75 200 VAL A C 1
ATOM 1580 O O . VAL A 1 200 ? 19.470 11.632 1.407 1.00 85.75 200 VAL A O 1
ATOM 1583 N N . MET A 1 201 ? 18.592 10.096 2.796 1.00 88.12 201 MET A N 1
ATOM 1584 C CA . MET A 1 201 ? 18.064 11.051 3.770 1.00 88.12 201 MET A CA 1
ATOM 1585 C C . MET A 1 201 ? 19.187 11.748 4.537 1.00 88.12 201 MET A C 1
ATOM 1587 O O . MET A 1 201 ? 20.174 11.129 4.940 1.00 88.12 201 MET A O 1
ATOM 1591 N N . LYS A 1 202 ? 19.000 13.039 4.811 1.00 89.69 202 LYS A N 1
ATOM 1592 C CA . LYS A 1 202 ? 19.826 13.794 5.755 1.00 89.69 202 LYS A CA 1
ATOM 1593 C C . LYS A 1 202 ? 19.245 13.691 7.162 1.00 89.69 202 LYS A C 1
ATOM 1595 O O . LYS A 1 202 ? 18.093 13.306 7.367 1.00 89.69 202 LYS A O 1
ATOM 1600 N N . GLU A 1 203 ? 20.048 14.061 8.154 1.00 89.25 203 GLU A N 1
ATOM 1601 C CA . GLU A 1 203 ? 19.585 14.123 9.537 1.00 89.25 203 GLU A CA 1
ATOM 1602 C C . GLU A 1 203 ? 18.378 15.070 9.662 1.00 89.25 203 GLU A C 1
ATOM 1604 O O . GLU A 1 203 ? 18.437 16.235 9.272 1.00 89.25 203 GLU A O 1
ATOM 1609 N N . GLY A 1 204 ? 17.271 14.553 10.203 1.00 88.31 204 GLY A N 1
ATOM 1610 C CA . GLY A 1 204 ? 16.022 15.299 10.378 1.00 88.31 204 GLY A CA 1
ATOM 1611 C C . GLY A 1 204 ? 15.034 15.217 9.208 1.00 88.31 204 GLY A C 1
ATOM 1612 O O . GLY A 1 204 ? 13.885 15.639 9.383 1.00 88.31 204 GLY A O 1
ATOM 1613 N N . ASP A 1 205 ? 15.428 14.642 8.069 1.00 92.12 205 ASP A N 1
ATOM 1614 C CA . ASP A 1 205 ? 14.515 14.390 6.952 1.00 92.12 205 ASP A CA 1
ATOM 1615 C C . ASP A 1 205 ? 13.454 13.343 7.317 1.00 92.12 205 ASP A C 1
ATOM 1617 O O . ASP A 1 205 ? 13.597 12.532 8.240 1.00 92.12 205 ASP A O 1
ATOM 1621 N N . LYS A 1 206 ? 12.353 13.358 6.567 1.00 90.06 206 LYS A N 1
ATOM 1622 C CA . LYS A 1 206 ? 11.243 12.410 6.690 1.00 90.06 206 LYS A CA 1
ATOM 1623 C C . LYS A 1 206 ? 10.895 11.812 5.333 1.00 90.06 206 LYS A C 1
ATOM 1625 O O . LYS A 1 206 ? 11.206 12.388 4.298 1.00 90.06 206 LYS A O 1
ATOM 1630 N N . VAL A 1 207 ? 10.206 10.672 5.360 1.00 88.56 207 VAL A N 1
ATOM 1631 C CA . VAL A 1 207 ? 9.690 9.993 4.165 1.00 88.56 207 VAL A CA 1
ATOM 1632 C C . VAL A 1 207 ? 8.173 10.105 4.112 1.00 88.56 207 VAL A C 1
ATOM 1634 O O . VAL A 1 207 ? 7.492 10.006 5.137 1.00 88.56 207 VAL A O 1
ATOM 1637 N N . LEU A 1 208 ? 7.651 10.320 2.910 1.00 87.06 208 LEU A N 1
ATOM 1638 C CA . LEU A 1 208 ? 6.244 10.204 2.565 1.00 87.06 208 LEU A CA 1
ATOM 1639 C C . LEU A 1 208 ? 6.111 9.209 1.415 1.00 87.06 208 LEU A C 1
ATOM 1641 O O . LEU A 1 208 ? 6.845 9.294 0.435 1.00 87.06 208 LEU A O 1
ATOM 1645 N N . THR A 1 209 ? 5.172 8.282 1.534 1.00 86.31 209 THR A N 1
ATOM 1646 C CA . THR A 1 209 ? 4.854 7.307 0.491 1.00 86.31 209 THR A CA 1
ATOM 1647 C C . THR A 1 209 ? 3.472 7.597 -0.077 1.00 86.31 209 THR A C 1
ATOM 1649 O O . THR A 1 209 ? 2.559 7.971 0.661 1.00 86.31 209 THR A O 1
ATOM 1652 N N . SER A 1 210 ? 3.321 7.442 -1.387 1.00 88.00 210 SER A N 1
ATOM 1653 C CA . SER A 1 210 ? 2.026 7.475 -2.063 1.00 88.00 210 SER A CA 1
ATOM 1654 C C . SER A 1 210 ? 1.622 6.088 -2.558 1.00 88.00 210 SER A C 1
ATOM 1656 O O . SER A 1 210 ? 2.417 5.150 -2.562 1.00 88.00 210 SER A O 1
ATOM 1658 N N . ASP A 1 211 ? 0.359 5.958 -2.943 1.00 90.75 211 ASP A N 1
ATOM 1659 C CA . ASP A 1 211 ? -0.208 4.740 -3.516 1.00 90.75 211 ASP A CA 1
ATOM 1660 C C . ASP A 1 211 ? -1.445 5.125 -4.312 1.00 90.75 211 ASP A C 1
ATOM 1662 O O . ASP A 1 211 ? -2.401 5.632 -3.729 1.00 90.75 211 ASP A O 1
ATOM 1666 N N . VAL A 1 212 ? -1.403 4.921 -5.622 1.00 92.62 212 VAL A N 1
ATOM 1667 C CA . VAL A 1 212 ? -2.535 5.115 -6.535 1.00 92.62 212 VAL A CA 1
ATOM 1668 C C . VAL A 1 212 ? -2.466 4.057 -7.624 1.00 92.62 212 VAL A C 1
ATOM 1670 O O . VAL A 1 212 ? -1.387 3.551 -7.940 1.00 92.62 212 VAL A O 1
ATOM 1673 N N . ALA A 1 213 ? -3.596 3.746 -8.240 1.00 92.69 213 ALA A N 1
ATOM 1674 C CA . ALA A 1 213 ? -3.608 2.973 -9.473 1.00 92.69 213 ALA A CA 1
ATOM 1675 C C . ALA A 1 213 ? -4.349 3.742 -10.561 1.00 92.69 213 ALA A C 1
ATOM 1677 O O . ALA A 1 213 ? -5.259 4.514 -10.279 1.00 92.69 213 ALA A O 1
ATOM 1678 N N . VAL A 1 214 ? -3.932 3.560 -11.807 1.00 92.25 214 VAL A N 1
ATOM 1679 C CA . VAL A 1 214 ? -4.552 4.176 -12.992 1.00 92.25 214 VAL A CA 1
ATOM 1680 C C . VAL A 1 214 ? -4.840 3.089 -14.022 1.00 92.25 214 VAL A C 1
ATOM 1682 O O . VAL A 1 214 ? -4.298 1.995 -13.891 1.00 92.25 214 VAL A O 1
ATOM 1685 N N . PRO A 1 215 ? -5.644 3.316 -15.071 1.00 89.56 215 PRO A N 1
ATOM 1686 C CA . PRO A 1 215 ? -5.717 2.369 -16.180 1.00 89.56 215 PRO A CA 1
ATOM 1687 C C . PRO A 1 215 ? -4.319 2.077 -16.750 1.00 89.56 215 PRO A C 1
ATOM 1689 O O . PRO A 1 215 ? -3.522 2.998 -16.921 1.00 89.56 215 PRO A O 1
ATOM 1692 N N . ILE A 1 216 ? -4.013 0.816 -17.084 1.00 83.38 216 ILE A N 1
ATOM 1693 C CA . ILE A 1 216 ? -2.657 0.395 -17.509 1.00 83.38 216 ILE A CA 1
ATOM 1694 C C . ILE A 1 216 ? -2.118 1.172 -18.718 1.00 83.38 216 ILE A C 1
ATOM 1696 O O . ILE A 1 216 ? -0.920 1.416 -18.830 1.00 83.38 216 ILE A O 1
ATOM 1700 N N . SER A 1 217 ? -3.009 1.636 -19.596 1.00 89.69 217 SER A N 1
ATOM 1701 C CA . SER A 1 217 ? -2.675 2.494 -20.737 1.00 89.69 217 SER A CA 1
ATOM 1702 C C . SER A 1 217 ? -2.195 3.896 -20.343 1.00 89.69 217 SER A C 1
ATOM 1704 O O . SER A 1 217 ? -1.583 4.571 -21.164 1.00 89.69 217 SER A O 1
ATOM 1706 N N . ARG A 1 218 ? -2.468 4.336 -19.111 1.00 93.19 218 ARG A N 1
ATOM 1707 C CA . ARG A 1 218 ? -2.102 5.643 -18.545 1.00 93.19 218 ARG A CA 1
ATOM 1708 C C . ARG A 1 218 ? -0.950 5.560 -17.544 1.00 93.19 218 ARG A C 1
ATOM 1710 O O . ARG A 1 218 ? -0.435 6.602 -17.149 1.00 93.19 218 ARG A O 1
ATOM 1717 N N . LEU A 1 219 ? -0.524 4.355 -17.152 1.00 89.75 219 LEU A N 1
ATOM 1718 C CA . LEU A 1 219 ? 0.546 4.152 -16.171 1.00 89.75 219 LEU A CA 1
ATOM 1719 C C . LEU A 1 219 ? 1.851 4.886 -16.538 1.00 89.75 219 LEU A C 1
ATOM 1721 O O . LEU A 1 219 ? 2.371 5.590 -15.671 1.00 89.75 219 LEU A O 1
ATOM 1725 N N . PRO A 1 220 ? 2.370 4.813 -17.785 1.00 90.81 220 PRO A N 1
ATOM 1726 C CA . PRO A 1 220 ? 3.583 5.548 -18.145 1.00 90.81 220 PRO A CA 1
ATOM 1727 C C . PRO A 1 220 ? 3.420 7.067 -17.997 1.00 90.81 220 PRO A C 1
ATOM 1729 O O . PRO A 1 220 ? 4.284 7.718 -17.415 1.00 90.81 220 PRO A O 1
ATOM 1732 N N . ASP A 1 221 ? 2.288 7.624 -18.447 1.00 94.06 221 ASP A N 1
ATOM 1733 C CA . ASP A 1 221 ? 1.999 9.059 -18.321 1.00 94.06 221 ASP A CA 1
ATOM 1734 C C . ASP A 1 221 ? 1.952 9.493 -16.850 1.00 94.06 221 ASP A C 1
ATOM 1736 O O . ASP A 1 221 ? 2.491 10.539 -16.489 1.00 94.06 221 ASP A O 1
ATOM 1740 N N . ALA A 1 222 ? 1.305 8.694 -15.996 1.00 93.56 222 ALA A N 1
ATOM 1741 C CA . ALA A 1 222 ? 1.167 8.980 -14.573 1.00 93.56 222 ALA A CA 1
ATOM 1742 C C . ALA A 1 222 ? 2.528 8.994 -13.859 1.00 93.56 222 ALA A C 1
ATOM 1744 O O . ALA A 1 222 ? 2.794 9.894 -13.059 1.00 93.56 222 ALA A O 1
ATOM 1745 N N . ILE A 1 223 ? 3.406 8.042 -14.192 1.00 93.25 223 ILE A N 1
ATOM 1746 C CA . ILE A 1 223 ? 4.771 7.962 -13.658 1.00 93.25 223 ILE A CA 1
ATOM 1747 C C . ILE A 1 223 ? 5.595 9.171 -14.107 1.00 93.25 223 ILE A C 1
ATOM 1749 O O . ILE A 1 223 ? 6.182 9.849 -13.266 1.00 93.25 223 ILE A O 1
ATOM 1753 N N . GLU A 1 224 ? 5.603 9.501 -15.400 1.00 94.25 224 GLU A N 1
ATOM 1754 C CA . GLU A 1 224 ? 6.373 10.643 -15.914 1.00 94.25 224 GLU A CA 1
ATOM 1755 C C . GLU A 1 224 ? 5.886 11.977 -15.324 1.00 94.25 224 GLU A C 1
ATOM 1757 O O . GLU A 1 224 ? 6.691 12.825 -14.929 1.00 94.25 224 GLU A O 1
ATOM 1762 N N . GLN A 1 225 ? 4.571 12.153 -15.158 1.00 94.38 225 GLN A N 1
ATOM 1763 C CA . GLN A 1 225 ? 4.014 13.329 -14.483 1.00 94.38 225 GLN A CA 1
ATOM 1764 C C . GLN A 1 225 ? 4.377 13.388 -12.995 1.00 94.38 225 GLN A C 1
ATOM 1766 O O . GLN A 1 225 ? 4.617 14.478 -12.463 1.00 94.38 225 GLN A O 1
ATOM 1771 N N . ALA A 1 226 ? 4.411 12.246 -12.302 1.00 93.19 226 ALA A N 1
ATOM 1772 C CA . ALA A 1 226 ? 4.852 12.181 -10.913 1.00 93.19 226 ALA A CA 1
ATOM 1773 C C . ALA A 1 226 ? 6.334 12.568 -10.795 1.00 93.19 226 ALA A C 1
ATOM 1775 O O . ALA A 1 226 ? 6.656 13.453 -10.000 1.00 93.19 226 ALA A O 1
ATOM 1776 N N . LYS A 1 227 ? 7.209 12.015 -11.647 1.00 92.56 227 LYS A N 1
ATOM 1777 C CA . LYS A 1 227 ? 8.641 12.362 -11.700 1.00 92.56 227 LYS A CA 1
ATOM 1778 C C . LYS A 1 227 ? 8.856 13.851 -11.946 1.00 92.56 227 LYS A C 1
ATOM 1780 O O . LYS A 1 227 ? 9.542 14.511 -11.166 1.00 92.56 227 LYS A O 1
ATOM 1785 N N . ALA A 1 228 ? 8.215 14.400 -12.979 1.00 93.31 228 ALA A N 1
ATOM 1786 C CA . ALA A 1 228 ? 8.320 15.818 -13.308 1.00 93.31 228 ALA A CA 1
ATOM 1787 C C . ALA A 1 228 ? 7.868 16.713 -12.141 1.00 93.31 228 ALA A C 1
ATOM 1789 O O . ALA A 1 228 ? 8.485 17.743 -11.868 1.00 93.31 228 ALA A O 1
ATOM 1790 N N . HIS A 1 229 ? 6.821 16.306 -11.416 1.00 93.38 229 HIS A N 1
ATOM 1791 C CA . HIS A 1 229 ? 6.302 17.063 -10.281 1.00 93.38 229 HIS A CA 1
ATOM 1792 C C . HIS A 1 229 ? 7.230 17.020 -9.058 1.00 93.38 229 HIS A C 1
ATOM 1794 O O . HIS A 1 229 ? 7.467 18.067 -8.459 1.00 93.38 229 HIS A O 1
ATOM 1800 N N . ILE A 1 230 ? 7.811 15.859 -8.725 1.00 91.50 230 ILE A N 1
ATOM 1801 C CA . ILE A 1 230 ? 8.842 15.737 -7.674 1.00 91.50 230 ILE A CA 1
ATOM 1802 C C . ILE A 1 230 ? 10.010 16.678 -7.979 1.00 91.50 230 ILE A C 1
ATOM 1804 O O . ILE A 1 230 ? 10.413 17.465 -7.121 1.00 91.50 230 ILE A O 1
ATOM 1808 N N . THR A 1 231 ? 10.516 16.638 -9.218 1.00 91.12 231 THR A N 1
ATOM 1809 C CA . THR A 1 231 ? 11.625 17.492 -9.658 1.00 91.12 231 THR A CA 1
ATOM 1810 C C . THR A 1 231 ? 11.266 18.975 -9.581 1.00 91.12 231 THR A C 1
ATOM 1812 O O . THR A 1 231 ? 12.061 19.764 -9.075 1.00 91.12 231 THR A O 1
ATOM 1815 N N . ALA A 1 232 ? 10.066 19.365 -10.021 1.00 93.12 232 ALA A N 1
ATOM 1816 C CA . ALA A 1 232 ? 9.609 20.754 -9.972 1.00 93.12 232 ALA A CA 1
ATOM 1817 C C . ALA A 1 232 ? 9.504 21.304 -8.538 1.00 93.12 232 ALA A C 1
ATOM 1819 O O . ALA A 1 232 ? 9.739 22.491 -8.316 1.00 93.12 232 ALA A O 1
ATOM 1820 N N . LEU A 1 233 ? 9.183 20.448 -7.563 1.00 91.88 233 LEU A N 1
ATOM 1821 C CA . LEU A 1 233 ? 9.133 20.810 -6.144 1.00 91.88 233 LEU A CA 1
ATOM 1822 C C . LEU A 1 233 ? 10.510 20.785 -5.460 1.00 91.88 233 LEU A C 1
ATOM 1824 O O . LEU A 1 233 ? 10.617 21.172 -4.296 1.00 91.88 233 LEU A O 1
ATOM 1828 N N . GLY A 1 234 ? 11.561 20.335 -6.155 1.00 90.62 234 GLY A N 1
ATOM 1829 C CA . GLY A 1 234 ? 12.892 20.149 -5.575 1.00 90.62 234 GLY A CA 1
ATOM 1830 C C . GLY A 1 234 ? 12.929 19.068 -4.490 1.00 90.62 234 GLY A C 1
ATOM 1831 O O . GLY A 1 234 ? 13.783 19.116 -3.603 1.00 90.62 234 GLY A O 1
ATOM 1832 N N . LEU A 1 235 ? 11.981 18.128 -4.525 1.00 90.56 235 LEU A N 1
ATOM 1833 C CA . LEU A 1 235 ? 11.951 16.979 -3.629 1.00 90.56 235 LEU A CA 1
ATOM 1834 C C . LEU A 1 235 ? 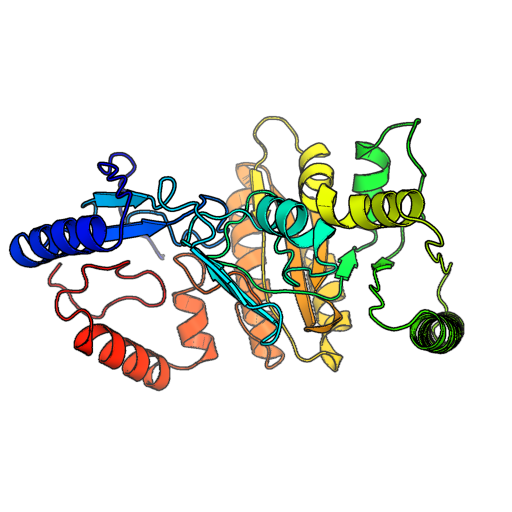12.887 15.889 -4.158 1.00 90.56 235 LEU A C 1
ATOM 1836 O O . LEU A 1 235 ? 13.102 15.754 -5.363 1.00 90.56 235 LEU A O 1
ATOM 1840 N N . VAL A 1 236 ? 13.428 15.092 -3.243 1.00 88.56 236 VAL A N 1
ATOM 1841 C CA . VAL A 1 236 ? 14.164 13.871 -3.583 1.00 88.56 236 VAL A CA 1
ATOM 1842 C C . VAL A 1 236 ? 13.176 12.720 -3.498 1.00 88.56 236 VAL A C 1
ATOM 1844 O O . VAL A 1 236 ? 12.442 12.617 -2.520 1.00 88.56 236 VAL A O 1
ATOM 1847 N N . GLY A 1 237 ? 13.125 11.854 -4.502 1.00 87.81 237 GLY A N 1
ATOM 1848 C CA . GLY A 1 237 ? 12.215 10.723 -4.454 1.00 87.81 237 GLY A CA 1
ATOM 1849 C C . GLY A 1 237 ? 12.373 9.762 -5.613 1.00 87.81 237 GLY A C 1
ATOM 1850 O O . GLY A 1 237 ? 13.000 10.068 -6.630 1.00 87.81 237 GLY A O 1
ATOM 1851 N N . SER A 1 238 ? 11.789 8.592 -5.426 1.00 89.00 238 SER A N 1
ATOM 1852 C CA . SER A 1 238 ? 11.802 7.482 -6.367 1.00 89.00 238 SER A CA 1
ATOM 1853 C C . SER A 1 238 ? 10.401 6.931 -6.567 1.00 89.00 238 SER A C 1
ATOM 1855 O O . SER A 1 238 ? 9.493 7.187 -5.769 1.00 89.00 238 SER A O 1
ATOM 1857 N N . ILE A 1 239 ? 10.232 6.161 -7.636 1.00 90.88 239 ILE A N 1
ATOM 1858 C CA . ILE A 1 239 ? 8.987 5.472 -7.945 1.00 90.88 239 ILE A CA 1
ATOM 1859 C C . ILE A 1 239 ? 9.215 3.965 -7.943 1.00 90.88 239 ILE A C 1
ATOM 1861 O O . ILE A 1 239 ? 10.155 3.441 -8.544 1.00 90.88 239 ILE A O 1
ATOM 1865 N N . VAL A 1 240 ? 8.304 3.267 -7.274 1.00 87.88 240 VAL A N 1
ATOM 1866 C CA . VAL A 1 240 ? 8.179 1.809 -7.296 1.00 87.88 240 VAL A CA 1
ATOM 1867 C C . VAL A 1 240 ? 6.742 1.463 -7.643 1.00 87.88 240 VAL A C 1
ATOM 1869 O O . VAL A 1 240 ? 5.853 2.258 -7.364 1.00 87.88 240 VAL A O 1
ATOM 1872 N N . GLY A 1 241 ? 6.455 0.315 -8.235 1.00 84.31 241 GLY A N 1
ATOM 1873 C CA . GLY A 1 241 ? 5.058 0.004 -8.518 1.00 84.31 241 GLY A CA 1
ATOM 1874 C C . GLY A 1 241 ? 4.774 -1.437 -8.833 1.00 84.31 241 GLY A C 1
ATOM 1875 O O . GLY A 1 241 ? 5.587 -2.114 -9.452 1.00 84.31 241 GLY A O 1
ATOM 1876 N N . HIS A 1 242 ? 3.568 -1.854 -8.483 1.00 83.19 242 HIS A N 1
ATOM 1877 C CA . HIS A 1 242 ? 2.970 -3.087 -8.955 1.00 83.19 242 HIS A CA 1
ATOM 1878 C C . HIS A 1 242 ? 2.439 -2.885 -10.384 1.00 83.19 242 HIS A C 1
ATOM 1880 O O . HIS A 1 242 ? 1.236 -2.792 -10.630 1.00 83.19 242 HIS A O 1
ATOM 1886 N N . ALA A 1 243 ? 3.349 -2.726 -11.350 1.00 78.62 243 ALA A N 1
ATOM 1887 C CA . ALA A 1 243 ? 3.034 -2.318 -12.719 1.00 78.62 243 ALA A CA 1
ATOM 1888 C C . ALA A 1 243 ? 2.048 -3.239 -13.455 1.00 78.62 243 ALA A C 1
ATOM 1890 O O . ALA A 1 243 ? 1.325 -2.761 -14.328 1.00 78.62 243 ALA A O 1
ATOM 1891 N N . GLY A 1 244 ? 1.989 -4.533 -13.124 1.00 68.50 244 GLY A N 1
ATOM 1892 C CA . GLY A 1 244 ? 0.997 -5.430 -13.732 1.00 68.50 244 GLY A CA 1
ATOM 1893 C C . GLY A 1 244 ? -0.436 -5.149 -13.281 1.00 68.50 244 GLY A C 1
ATOM 1894 O O . GLY A 1 244 ? -1.358 -5.336 -14.070 1.00 68.50 244 GLY A O 1
ATOM 1895 N N . ASP A 1 245 ? -0.600 -4.612 -12.073 1.00 77.12 245 ASP A N 1
ATOM 1896 C CA . ASP A 1 245 ? -1.879 -4.161 -11.512 1.00 77.12 245 ASP A CA 1
ATOM 1897 C C . ASP A 1 245 ? -2.113 -2.663 -11.768 1.00 77.12 245 ASP A C 1
ATOM 1899 O O . ASP A 1 245 ? -3.108 -2.082 -11.339 1.00 77.12 245 ASP A O 1
ATOM 1903 N N . SER A 1 246 ? -1.188 -2.026 -12.495 1.00 85.69 246 SER A N 1
ATOM 1904 C CA . SER A 1 246 ? -1.182 -0.595 -12.786 1.00 85.69 246 SER A CA 1
ATOM 1905 C C . SER A 1 246 ? -1.226 0.293 -11.535 1.00 85.69 246 SER A C 1
ATOM 1907 O O . SER A 1 246 ? -1.740 1.416 -11.544 1.00 85.69 246 SER A O 1
ATOM 1909 N N . ASN A 1 247 ? -0.645 -0.219 -10.451 1.00 89.31 247 ASN A N 1
ATOM 1910 C CA . ASN A 1 247 ? -0.464 0.478 -9.192 1.00 89.31 247 ASN A CA 1
ATOM 1911 C C . ASN A 1 247 ? 0.986 0.949 -9.065 1.00 89.31 247 ASN A C 1
ATOM 1913 O O . ASN A 1 247 ? 1.922 0.220 -9.388 1.00 89.31 247 ASN A O 1
ATOM 1917 N N . PHE A 1 248 ? 1.186 2.185 -8.618 1.00 90.25 248 PHE A N 1
ATOM 1918 C CA . PHE A 1 248 ? 2.517 2.701 -8.337 1.00 90.25 248 PHE A CA 1
ATOM 1919 C C . PHE A 1 248 ? 2.534 3.624 -7.123 1.00 90.25 248 PHE A C 1
ATOM 1921 O O . PHE A 1 248 ? 1.532 4.209 -6.703 1.00 90.25 248 PHE A O 1
ATOM 1928 N N . HIS A 1 249 ? 3.733 3.759 -6.584 1.00 91.25 249 HIS A N 1
ATOM 1929 C CA . HIS A 1 249 ? 4.068 4.455 -5.365 1.00 91.25 249 HIS A CA 1
ATOM 1930 C C . HIS A 1 249 ? 5.207 5.413 -5.653 1.00 91.25 249 HIS A C 1
ATOM 1932 O O . HIS A 1 249 ? 6.192 5.064 -6.301 1.00 91.25 249 HIS A O 1
ATOM 1938 N N . THR A 1 250 ? 5.111 6.599 -5.085 1.00 91.44 250 THR A N 1
ATOM 1939 C CA . THR A 1 250 ? 6.231 7.518 -4.969 1.00 91.44 250 THR A CA 1
ATOM 1940 C C . THR A 1 250 ? 6.729 7.478 -3.535 1.00 91.44 250 THR A C 1
ATOM 1942 O O . THR A 1 250 ? 5.939 7.632 -2.604 1.00 91.44 250 THR A O 1
ATOM 1945 N N . ILE A 1 251 ? 8.036 7.327 -3.353 1.00 89.81 251 ILE A N 1
ATOM 1946 C CA . ILE A 1 251 ? 8.716 7.464 -2.068 1.00 89.81 251 ILE A CA 1
ATOM 1947 C C . ILE A 1 251 ? 9.451 8.806 -2.093 1.00 89.81 251 ILE A C 1
ATOM 1949 O O . ILE A 1 251 ? 10.481 8.940 -2.746 1.00 89.81 251 ILE A O 1
ATOM 1953 N N . ALA A 1 252 ? 8.908 9.816 -1.414 1.00 91.56 252 ALA A N 1
ATOM 1954 C CA . ALA A 1 252 ? 9.464 11.165 -1.365 1.00 91.56 252 ALA A CA 1
ATOM 1955 C C . ALA A 1 252 ? 10.144 11.439 -0.016 1.00 91.56 252 ALA A C 1
ATOM 1957 O O . ALA A 1 252 ? 9.547 11.263 1.048 1.00 91.56 252 ALA A O 1
ATOM 1958 N N . VAL A 1 253 ? 11.384 11.914 -0.066 1.00 92.12 253 VAL A N 1
ATOM 1959 C CA . VAL A 1 253 ? 12.158 12.423 1.068 1.00 92.12 253 VAL A CA 1
ATOM 1960 C C . VAL A 1 253 ? 11.991 13.938 1.138 1.00 92.12 253 VAL A C 1
ATOM 1962 O O . VAL A 1 253 ? 12.107 14.634 0.127 1.00 92.12 253 VAL A O 1
ATOM 1965 N N . TYR A 1 254 ? 11.718 14.457 2.332 1.00 93.44 254 TYR A N 1
ATOM 1966 C CA . TYR A 1 254 ? 11.484 15.883 2.545 1.00 93.44 254 TYR A CA 1
ATOM 1967 C C . TYR A 1 254 ? 12.051 16.370 3.884 1.00 93.44 254 TYR A C 1
ATOM 1969 O O . TYR A 1 254 ? 11.957 15.679 4.905 1.00 93.44 254 TYR A O 1
ATOM 1977 N N . SER A 1 255 ? 12.586 17.594 3.889 1.00 93.44 255 SER A N 1
ATOM 1978 C CA . SER A 1 255 ? 12.975 18.291 5.119 1.00 93.44 255 SER A CA 1
ATOM 1979 C C . SER A 1 255 ? 11.751 18.832 5.866 1.00 93.44 255 SER A C 1
ATOM 1981 O O . SER A 1 255 ? 10.634 18.885 5.343 1.00 93.44 255 SER A O 1
ATOM 1983 N N . LYS A 1 256 ? 11.937 19.315 7.097 1.00 91.62 256 LYS A N 1
ATOM 1984 C CA . LYS A 1 256 ? 10.852 19.940 7.872 1.00 91.62 256 LYS A CA 1
ATOM 1985 C C . LYS A 1 256 ? 10.191 21.113 7.129 1.00 91.62 256 LYS A C 1
ATOM 1987 O O . LYS A 1 256 ? 8.975 21.277 7.226 1.00 91.62 256 LYS A O 1
ATOM 1992 N N . GLU A 1 257 ? 10.971 21.895 6.390 1.00 93.44 257 GLU A N 1
ATOM 1993 C CA . GLU A 1 257 ? 10.538 23.071 5.626 1.00 93.44 257 GLU A CA 1
ATOM 1994 C C . GLU A 1 257 ? 9.752 22.673 4.370 1.00 93.44 257 GLU A C 1
ATOM 1996 O O . GLU A 1 257 ? 8.806 23.359 3.991 1.00 93.44 257 GLU A O 1
ATOM 2001 N N . GLN A 1 258 ? 10.091 21.530 3.770 1.00 94.25 258 GLN A N 1
ATOM 2002 C CA . GLN A 1 258 ? 9.446 21.005 2.562 1.00 94.25 258 GLN A CA 1
ATOM 2003 C C . GLN A 1 258 ? 8.169 20.202 2.849 1.00 94.25 258 GLN A C 1
ATOM 2005 O O . GLN A 1 258 ? 7.525 19.709 1.924 1.00 94.25 258 GLN A O 1
ATOM 2010 N N . ARG A 1 259 ? 7.760 20.071 4.120 1.00 91.31 259 ARG A N 1
ATOM 2011 C CA . ARG A 1 259 ? 6.597 19.262 4.517 1.00 91.31 259 ARG A CA 1
ATOM 2012 C C . ARG A 1 259 ? 5.329 19.607 3.737 1.00 91.31 259 ARG A C 1
ATOM 2014 O O . ARG A 1 259 ? 4.659 18.695 3.269 1.00 91.31 259 ARG A O 1
ATOM 2021 N N . ALA A 1 260 ? 5.004 20.893 3.619 1.00 91.12 260 ALA A N 1
ATOM 2022 C CA . ALA A 1 260 ? 3.796 21.320 2.916 1.00 91.12 260 ALA A CA 1
ATOM 2023 C C . ALA A 1 260 ? 3.846 20.924 1.431 1.00 91.12 260 ALA A C 1
ATOM 2025 O O . ALA A 1 260 ? 2.883 20.381 0.910 1.00 91.12 260 ALA A O 1
ATOM 2026 N N . GLN A 1 261 ? 5.005 21.087 0.784 1.00 92.94 261 GLN A N 1
ATOM 2027 C CA . GLN A 1 261 ? 5.203 20.703 -0.616 1.00 92.94 261 GLN A CA 1
ATOM 2028 C C . GLN A 1 261 ? 5.063 19.188 -0.821 1.00 92.94 261 GLN A C 1
ATOM 2030 O O . GLN A 1 261 ? 4.471 18.753 -1.804 1.00 92.94 261 GLN A O 1
ATOM 2035 N N . ALA A 1 262 ? 5.579 18.379 0.109 1.00 91.06 262 ALA A N 1
ATOM 2036 C CA . ALA A 1 262 ? 5.427 16.926 0.064 1.00 91.06 262 ALA A CA 1
ATOM 2037 C C . ALA A 1 262 ? 3.964 16.481 0.265 1.00 91.06 262 ALA A C 1
ATOM 2039 O O . ALA A 1 262 ? 3.502 15.562 -0.410 1.00 91.06 262 ALA A O 1
ATOM 2040 N N . GLU A 1 263 ? 3.218 17.137 1.159 1.00 89.62 263 GLU A N 1
ATOM 2041 C CA . GLU A 1 263 ? 1.782 16.877 1.350 1.00 89.62 263 GLU A CA 1
ATOM 2042 C C . GLU A 1 263 ? 0.966 17.284 0.107 1.00 89.62 263 GLU A C 1
ATOM 2044 O O . GLU A 1 263 ? 0.145 16.498 -0.369 1.00 89.62 263 GLU A O 1
ATOM 2049 N N . ASP A 1 264 ? 1.247 18.453 -0.476 1.00 90.75 264 ASP A N 1
ATOM 2050 C CA . ASP A 1 264 ? 0.611 18.921 -1.715 1.00 90.75 264 ASP A CA 1
ATOM 2051 C C . ASP A 1 264 ? 0.905 17.984 -2.893 1.00 90.75 264 ASP A C 1
ATOM 2053 O O . ASP A 1 264 ? 0.015 17.675 -3.688 1.00 90.75 264 ASP A O 1
ATOM 2057 N N . PHE A 1 265 ? 2.136 17.472 -2.983 1.00 92.56 265 PHE A N 1
ATOM 2058 C CA . PHE A 1 265 ? 2.519 16.466 -3.969 1.00 92.56 265 PHE A CA 1
ATOM 2059 C C . PHE A 1 265 ? 1.641 15.210 -3.878 1.00 92.56 265 PHE A C 1
ATOM 2061 O O . PHE A 1 265 ? 1.138 14.742 -4.902 1.00 92.56 265 PHE A O 1
ATOM 2068 N N . LEU A 1 266 ? 1.422 14.686 -2.666 1.00 89.62 266 LEU A N 1
ATOM 2069 C CA . LEU A 1 266 ? 0.595 13.499 -2.441 1.00 89.62 266 LEU A CA 1
ATOM 2070 C C . LEU A 1 266 ? -0.862 13.742 -2.855 1.00 89.62 266 LEU A C 1
ATOM 2072 O O . LEU A 1 266 ? -1.455 12.907 -3.538 1.00 89.62 266 LEU A O 1
ATOM 2076 N N . HIS A 1 267 ? -1.427 14.891 -2.478 1.00 90.38 267 HIS A N 1
ATOM 2077 C CA . HIS A 1 267 ? -2.788 15.260 -2.863 1.00 90.38 267 HIS A CA 1
ATOM 2078 C C . HIS A 1 267 ? -2.936 15.402 -4.380 1.00 90.38 267 HIS A C 1
ATOM 2080 O O . HIS A 1 267 ? -3.866 14.841 -4.956 1.00 90.38 267 HIS A O 1
ATOM 2086 N N . ALA A 1 268 ? -1.986 16.069 -5.036 1.00 92.69 268 ALA A N 1
ATOM 2087 C CA . ALA A 1 268 ? -1.985 16.216 -6.486 1.00 92.69 268 ALA A CA 1
ATOM 2088 C C . ALA A 1 268 ? -1.838 14.871 -7.212 1.00 92.69 268 ALA A C 1
ATOM 2090 O O . ALA A 1 268 ? -2.429 14.680 -8.269 1.00 92.69 268 ALA A O 1
ATOM 2091 N N . MET A 1 269 ? -1.059 13.934 -6.665 1.00 93.88 269 MET A N 1
ATOM 2092 C CA . MET A 1 269 ? -0.915 12.596 -7.241 1.00 93.88 269 MET A CA 1
ATOM 2093 C C . MET A 1 269 ? -2.230 11.811 -7.191 1.00 93.88 269 MET A C 1
ATOM 2095 O O . MET A 1 269 ? -2.595 11.182 -8.181 1.00 93.88 269 MET A O 1
ATOM 2099 N N . VAL A 1 270 ? -2.959 11.894 -6.076 1.00 94.25 270 VAL A N 1
ATOM 2100 C CA . VAL A 1 270 ? -4.304 11.315 -5.955 1.00 94.25 270 VAL A CA 1
ATOM 2101 C C . VAL A 1 270 ? -5.270 11.967 -6.939 1.00 94.25 270 VAL A C 1
ATOM 2103 O O . VAL A 1 270 ? -5.932 11.257 -7.688 1.00 94.25 270 VAL A O 1
ATOM 2106 N N . ASP A 1 271 ? -5.325 13.299 -6.984 1.00 94.69 271 ASP A N 1
ATOM 2107 C CA . ASP A 1 271 ? -6.253 14.013 -7.865 1.00 94.69 271 ASP A CA 1
ATOM 2108 C C . ASP A 1 271 ? -5.988 13.681 -9.346 1.00 94.69 271 ASP A C 1
ATOM 2110 O O . ASP A 1 271 ? -6.922 13.354 -10.073 1.00 94.69 271 ASP A O 1
ATOM 2114 N N . ARG A 1 272 ? -4.718 13.620 -9.772 1.00 94.50 272 ARG A N 1
ATOM 2115 C CA . ARG A 1 272 ? -4.349 13.185 -11.131 1.00 94.50 272 ARG A CA 1
ATOM 2116 C C . ARG A 1 272 ? -4.744 11.743 -11.420 1.00 94.50 272 ARG A C 1
ATOM 2118 O O . ARG A 1 272 ? -5.196 11.458 -12.523 1.00 94.50 272 ARG A O 1
ATOM 2125 N N . ALA A 1 273 ? -4.562 10.827 -10.467 1.00 95.69 273 ALA A N 1
ATOM 2126 C CA . ALA A 1 273 ? -4.978 9.442 -10.661 1.00 95.69 273 ALA A CA 1
ATOM 2127 C C . ALA A 1 273 ? -6.490 9.361 -10.908 1.00 95.69 273 ALA A C 1
ATOM 2129 O O . ALA A 1 273 ? -6.913 8.705 -11.855 1.00 95.69 273 ALA A O 1
ATOM 2130 N N . LEU A 1 274 ? -7.290 10.097 -10.129 1.00 95.44 274 LEU A N 1
ATOM 2131 C CA . LEU A 1 274 ? -8.742 10.174 -10.310 1.00 95.44 274 LEU A CA 1
ATOM 2132 C C . LEU A 1 274 ? -9.135 10.834 -11.645 1.00 95.44 274 LEU A C 1
ATOM 2134 O O . LEU A 1 274 ? -10.020 10.334 -12.332 1.00 95.44 274 LEU A O 1
ATOM 2138 N N . GLU A 1 275 ? -8.448 11.903 -12.063 1.00 95.94 275 GLU A N 1
ATOM 2139 C CA . GLU A 1 275 ? -8.630 12.530 -13.387 1.00 95.94 275 GLU A CA 1
ATOM 2140 C C . GLU A 1 275 ? -8.313 11.575 -14.551 1.00 95.94 275 GLU A C 1
ATOM 2142 O O . GLU A 1 275 ? -8.824 11.743 -15.659 1.00 95.94 275 GLU A O 1
ATOM 2147 N N . MET A 1 276 ? -7.475 10.563 -14.314 1.00 95.56 276 MET A N 1
ATOM 2148 C CA . MET A 1 276 ? -7.162 9.499 -15.270 1.00 95.56 276 MET A CA 1
ATOM 2149 C C . MET A 1 276 ? -8.111 8.295 -15.178 1.00 95.56 276 MET A C 1
ATOM 2151 O O . MET A 1 276 ? -7.792 7.259 -15.757 1.00 95.56 276 MET A O 1
ATOM 2155 N N . GLU A 1 277 ? -9.244 8.418 -14.478 1.00 93.00 277 GLU A N 1
ATOM 2156 C CA . GLU A 1 277 ? -10.179 7.315 -14.186 1.00 93.00 277 GLU A CA 1
ATOM 2157 C C . GLU A 1 277 ? -9.526 6.172 -13.383 1.00 93.00 277 GLU A C 1
ATOM 2159 O O . GLU A 1 277 ? -9.892 5.003 -13.495 1.00 93.00 277 GLU A O 1
ATOM 2164 N N . GLY A 1 278 ? -8.509 6.512 -12.593 1.00 93.31 278 GLY A N 1
ATOM 2165 C CA . GLY A 1 278 ? -7.856 5.631 -11.635 1.00 93.31 278 GLY A CA 1
ATOM 2166 C C . GLY A 1 278 ? -8.501 5.666 -10.248 1.00 93.31 278 GLY A C 1
ATOM 2167 O O . GLY A 1 278 ? -9.617 6.146 -10.064 1.00 93.31 278 GLY A O 1
ATOM 2168 N N . THR A 1 279 ? -7.762 5.179 -9.254 1.00 94.25 279 THR A N 1
ATOM 2169 C CA . THR A 1 279 ? -8.168 5.118 -7.844 1.00 94.25 279 THR A CA 1
ATOM 2170 C C . THR A 1 279 ? -7.167 5.822 -6.932 1.00 94.25 279 THR A C 1
ATOM 2172 O O . THR A 1 279 ? -5.954 5.829 -7.172 1.00 94.25 279 THR A O 1
ATOM 2175 N N . CYS A 1 280 ? -7.681 6.410 -5.850 1.00 92.81 280 CYS A N 1
ATOM 2176 C CA . CYS A 1 280 ? -6.892 7.087 -4.830 1.00 92.81 280 CYS A CA 1
ATOM 2177 C C . CYS A 1 280 ? -6.023 6.133 -4.003 1.00 92.81 280 CYS A C 1
ATOM 2179 O O . CYS A 1 280 ? -5.164 6.605 -3.261 1.00 92.81 280 CYS A O 1
ATOM 2181 N N . THR A 1 281 ? -6.242 4.818 -4.094 1.00 89.75 281 THR A N 1
ATOM 2182 C CA . THR A 1 281 ? -5.444 3.785 -3.430 1.00 89.75 281 THR A CA 1
ATOM 2183 C C . THR A 1 281 ? -5.446 2.510 -4.260 1.00 89.75 281 THR A C 1
ATOM 2185 O O . THR A 1 281 ? -6.508 1.984 -4.569 1.00 89.75 281 THR A O 1
ATOM 2188 N N . GLY A 1 282 ? -4.269 2.016 -4.643 1.00 84.62 282 GLY A N 1
ATOM 2189 C CA . GLY A 1 282 ? -4.172 0.733 -5.335 1.00 84.62 282 GLY A CA 1
ATOM 2190 C C . GLY A 1 282 ? -4.220 -0.426 -4.347 1.00 84.62 282 GLY A C 1
ATOM 2191 O O . GLY A 1 282 ? -5.034 -1.332 -4.504 1.00 84.62 282 GLY A O 1
ATOM 2192 N N . GLU A 1 283 ? -3.400 -0.362 -3.293 1.00 79.25 283 GLU A N 1
ATOM 2193 C CA . GLU A 1 283 ? -3.285 -1.470 -2.334 1.00 79.25 283 GLU A CA 1
ATOM 2194 C C . GLU A 1 283 ? -3.244 -1.071 -0.853 1.00 79.25 283 GLU A C 1
ATOM 2196 O O . GLU A 1 283 ? -3.583 -1.886 0.007 1.00 79.25 283 GLU A O 1
ATOM 2201 N N . HIS A 1 284 ? -2.858 0.163 -0.503 1.00 82.19 284 HIS A N 1
ATOM 2202 C CA . HIS A 1 284 ? -2.652 0.501 0.910 1.00 82.19 284 HIS A CA 1
ATOM 2203 C C . HIS A 1 284 ? -3.963 0.660 1.692 1.00 82.19 284 HIS A C 1
ATOM 2205 O O . HIS A 1 284 ? -3.949 0.655 2.927 1.00 82.19 284 HIS A O 1
ATOM 2211 N N . GLY A 1 285 ? -5.084 0.828 0.990 1.00 84.19 285 GLY A N 1
ATOM 2212 C CA . GLY A 1 285 ? -6.382 1.162 1.552 1.00 84.19 285 GLY A CA 1
ATOM 2213 C C . GLY A 1 285 ? -6.544 2.658 1.823 1.00 84.19 285 GLY A C 1
ATOM 2214 O O . GLY A 1 285 ? -5.682 3.488 1.551 1.00 84.19 285 GLY A O 1
ATOM 2215 N N . VAL A 1 286 ? -7.699 3.028 2.370 1.00 88.31 286 VAL A N 1
ATOM 2216 C CA . VAL A 1 286 ? -8.069 4.444 2.506 1.00 88.31 286 VAL A CA 1
ATOM 2217 C C . VAL A 1 286 ? -7.441 5.081 3.746 1.00 88.31 286 VAL A C 1
ATOM 2219 O O . VAL A 1 286 ? -6.787 6.121 3.665 1.00 88.31 286 VAL A O 1
ATOM 2222 N N . GLY A 1 287 ? -7.652 4.464 4.912 1.00 85.94 287 GLY A N 1
ATOM 2223 C CA . GLY A 1 287 ? -7.184 4.974 6.196 1.00 85.94 287 GLY A CA 1
ATOM 2224 C C . GLY A 1 287 ? -7.419 6.479 6.432 1.00 85.94 287 GLY A C 1
ATOM 2225 O O . GLY A 1 287 ? -8.197 7.167 5.767 1.00 85.94 287 GLY A O 1
ATOM 2226 N N . LEU A 1 288 ? -6.710 7.039 7.414 1.00 84.56 288 LEU A N 1
ATOM 2227 C CA . LEU A 1 288 ? -6.886 8.460 7.744 1.00 84.56 288 LEU A CA 1
ATOM 2228 C C . LEU A 1 288 ? -6.340 9.399 6.663 1.00 84.56 288 LEU A C 1
ATOM 2230 O O . LEU A 1 288 ? -6.715 10.575 6.664 1.00 84.56 288 LEU A O 1
ATOM 2234 N N . GLY A 1 289 ? -5.440 8.909 5.807 1.00 82.62 289 GLY A N 1
ATOM 2235 C CA . GLY A 1 289 ? -4.790 9.692 4.759 1.00 82.62 289 GLY A CA 1
ATOM 2236 C C . GLY A 1 289 ? -5.728 10.033 3.605 1.00 82.62 289 GLY A C 1
ATOM 2237 O O . GLY A 1 289 ? -5.756 11.181 3.167 1.00 82.62 289 GLY A O 1
ATOM 2238 N N . LYS A 1 290 ? -6.551 9.073 3.162 1.00 88.50 290 LYS A N 1
ATOM 2239 C CA . LYS A 1 290 ? -7.320 9.181 1.908 1.00 88.50 290 LYS A CA 1
ATOM 2240 C C . LYS A 1 290 ? -8.834 9.222 2.086 1.00 88.50 290 LYS A C 1
ATOM 2242 O O . LYS A 1 290 ? -9.574 9.259 1.112 1.00 88.50 290 LYS A O 1
ATOM 2247 N N . ARG A 1 291 ? -9.328 9.287 3.320 1.00 88.94 291 ARG A N 1
ATOM 2248 C CA . ARG A 1 291 ? -10.766 9.397 3.646 1.00 88.94 291 ARG A CA 1
ATOM 2249 C C . ARG A 1 291 ? -11.518 10.548 2.971 1.00 88.94 291 ARG A C 1
ATOM 2251 O O . ARG A 1 291 ? -12.723 10.440 2.785 1.00 88.94 291 ARG A O 1
ATOM 2258 N N . ASP A 1 292 ? -10.838 11.636 2.612 1.00 89.06 292 ASP A N 1
ATOM 2259 C CA . ASP A 1 292 ? -11.451 12.709 1.815 1.00 89.06 292 ASP A CA 1
ATOM 2260 C C . ASP A 1 292 ? -11.363 12.414 0.304 1.00 89.06 292 ASP A C 1
ATOM 2262 O O . ASP A 1 292 ? -12.258 12.786 -0.449 1.00 89.06 292 ASP A O 1
ATOM 2266 N N . ALA A 1 293 ? -10.335 11.684 -0.139 1.00 91.88 293 ALA A N 1
ATOM 2267 C CA . ALA A 1 293 ? -10.170 11.266 -1.528 1.00 91.88 293 ALA A CA 1
ATOM 2268 C C . ALA A 1 293 ? -11.170 10.181 -1.950 1.00 91.88 293 ALA A C 1
ATOM 2270 O O . ALA A 1 293 ? -11.694 10.255 -3.054 1.00 91.88 293 ALA A O 1
ATOM 2271 N N . VAL A 1 294 ? -11.522 9.239 -1.067 1.00 92.94 294 VAL A N 1
ATOM 2272 C CA . VAL A 1 294 ? -12.522 8.202 -1.389 1.00 92.94 294 VAL A CA 1
ATOM 2273 C C . VAL A 1 294 ? -13.904 8.801 -1.688 1.00 92.94 294 VAL A C 1
ATOM 2275 O O . VAL A 1 294 ? -14.664 8.250 -2.477 1.00 92.94 294 VAL A O 1
ATOM 2278 N N . VAL A 1 295 ? -14.226 9.960 -1.097 1.00 93.25 295 VAL A N 1
ATOM 2279 C CA . VAL A 1 295 ? -15.456 10.707 -1.411 1.00 93.25 295 VAL A CA 1
ATOM 2280 C C . VAL A 1 295 ? -15.372 11.329 -2.803 1.00 93.25 295 VAL A C 1
ATOM 2282 O O . VAL A 1 295 ? -16.369 11.325 -3.519 1.00 93.25 295 VAL A O 1
ATOM 2285 N N . LYS A 1 296 ? -14.196 11.833 -3.205 1.00 93.75 296 LYS A N 1
ATOM 2286 C CA . LYS A 1 296 ? -13.973 12.331 -4.571 1.00 93.75 296 LYS A CA 1
ATOM 2287 C C . LYS A 1 296 ? -14.085 11.205 -5.602 1.00 93.75 296 LYS A C 1
ATOM 2289 O O . LYS A 1 296 ? -14.678 11.417 -6.649 1.00 93.75 296 LYS A O 1
ATOM 2294 N N . GLU A 1 297 ? -13.534 10.032 -5.291 1.00 95.00 297 GLU A N 1
ATOM 2295 C CA . GLU A 1 297 ? -13.519 8.864 -6.177 1.00 95.00 297 GLU A CA 1
ATOM 2296 C C . GLU A 1 297 ? -14.906 8.236 -6.353 1.00 95.00 297 GLU A C 1
ATOM 2298 O O . GLU A 1 297 ? -15.359 8.030 -7.474 1.00 95.00 297 GLU A O 1
ATOM 2303 N N . LEU A 1 298 ? -15.594 7.933 -5.249 1.00 94.88 298 LEU A N 1
ATOM 2304 C CA . LEU A 1 298 ? -16.834 7.149 -5.278 1.00 94.88 298 LEU A CA 1
ATOM 2305 C C . LEU A 1 298 ? -18.107 8.006 -5.255 1.00 94.88 298 LEU A C 1
ATOM 2307 O O . LEU A 1 298 ? -19.202 7.492 -5.499 1.00 94.88 298 LEU A O 1
ATOM 2311 N N . GLY A 1 299 ? -17.985 9.293 -4.926 1.00 94.62 299 GLY A N 1
ATOM 2312 C CA . GLY A 1 299 ? -19.110 10.193 -4.696 1.00 94.62 299 GLY A CA 1
ATOM 2313 C C . GLY A 1 299 ? -19.778 10.003 -3.328 1.00 94.62 299 GLY A C 1
ATOM 2314 O O . GLY A 1 299 ? -19.682 8.959 -2.676 1.00 94.62 299 GLY A O 1
ATOM 2315 N N . GLU A 1 300 ? -20.494 11.037 -2.883 1.00 94.19 300 GLU A N 1
ATOM 2316 C CA . GLU A 1 300 ? -21.112 11.063 -1.550 1.00 94.19 300 GLU A CA 1
ATOM 2317 C C . GLU A 1 300 ? -22.205 9.995 -1.379 1.00 94.19 300 GLU A C 1
ATOM 2319 O O . GLU A 1 300 ? -22.320 9.430 -0.294 1.00 94.19 300 GLU A O 1
ATOM 2324 N N . ASP A 1 301 ? -22.955 9.651 -2.431 1.00 95.62 301 ASP A N 1
ATOM 2325 C CA . ASP A 1 301 ? -24.015 8.634 -2.363 1.00 95.62 301 ASP A CA 1
ATOM 2326 C C . ASP A 1 301 ? -23.456 7.229 -2.095 1.00 95.62 301 ASP A C 1
ATOM 2328 O O . ASP A 1 301 ? -23.958 6.501 -1.229 1.00 95.62 301 ASP A O 1
ATOM 2332 N N . THR A 1 302 ? -22.370 6.861 -2.779 1.00 95.81 302 THR A N 1
ATOM 2333 C CA . THR A 1 302 ? -21.683 5.581 -2.565 1.00 95.81 302 THR A CA 1
ATOM 2334 C C . THR A 1 302 ? -21.098 5.523 -1.159 1.00 95.81 302 THR A C 1
ATOM 2336 O O . THR A 1 302 ? -21.315 4.553 -0.427 1.00 95.81 302 THR A O 1
ATOM 2339 N N . VAL A 1 303 ? -20.427 6.593 -0.718 1.00 95.06 303 VAL A N 1
ATOM 2340 C CA . VAL A 1 303 ? -19.882 6.656 0.644 1.00 95.06 303 VAL A CA 1
ATOM 2341 C C . VAL A 1 303 ? -21.004 6.662 1.691 1.00 95.06 303 VAL A C 1
ATOM 2343 O O . VAL A 1 303 ? -20.865 6.048 2.750 1.00 95.06 303 VAL A O 1
ATOM 2346 N N . ALA A 1 304 ? -22.165 7.258 1.411 1.00 93.38 304 ALA A N 1
ATOM 2347 C CA . ALA A 1 304 ? -23.337 7.179 2.281 1.00 93.38 304 ALA A CA 1
ATOM 2348 C C . ALA A 1 304 ? -23.868 5.742 2.410 1.00 93.38 304 ALA A C 1
ATOM 2350 O O . ALA A 1 304 ? -24.228 5.327 3.517 1.00 93.38 304 ALA A O 1
ATOM 2351 N N . ALA A 1 305 ? -23.862 4.949 1.335 1.00 94.62 305 ALA A N 1
ATOM 2352 C CA . ALA A 1 305 ? -24.180 3.523 1.409 1.00 94.62 305 ALA A CA 1
ATOM 2353 C C . ALA A 1 305 ? -23.171 2.760 2.290 1.00 94.62 305 ALA A C 1
ATOM 2355 O O . ALA A 1 305 ? -23.581 2.005 3.177 1.00 94.62 305 ALA A O 1
ATOM 2356 N N . MET A 1 306 ? -21.867 3.027 2.144 1.00 93.12 306 MET A N 1
ATOM 2357 C CA . MET A 1 306 ? -20.825 2.443 3.004 1.00 93.12 306 MET A CA 1
ATOM 2358 C C . MET A 1 306 ? -21.027 2.813 4.484 1.00 93.12 306 MET A C 1
ATOM 2360 O O . MET A 1 306 ? -20.928 1.952 5.363 1.00 93.12 306 MET A O 1
ATOM 2364 N N . ARG A 1 307 ? -21.387 4.073 4.778 1.00 93.06 307 ARG A N 1
ATOM 2365 C CA . ARG A 1 307 ? -21.731 4.527 6.139 1.00 93.06 307 ARG A CA 1
ATOM 2366 C C . ARG A 1 307 ? -22.930 3.765 6.710 1.00 93.06 307 ARG A C 1
ATOM 2368 O O . ARG A 1 307 ? -22.908 3.401 7.884 1.00 93.06 307 ARG A O 1
ATOM 2375 N N . ARG A 1 308 ? -23.962 3.488 5.905 1.00 93.00 308 ARG A N 1
ATOM 2376 C CA . ARG A 1 308 ? -25.129 2.699 6.344 1.00 93.00 308 ARG A CA 1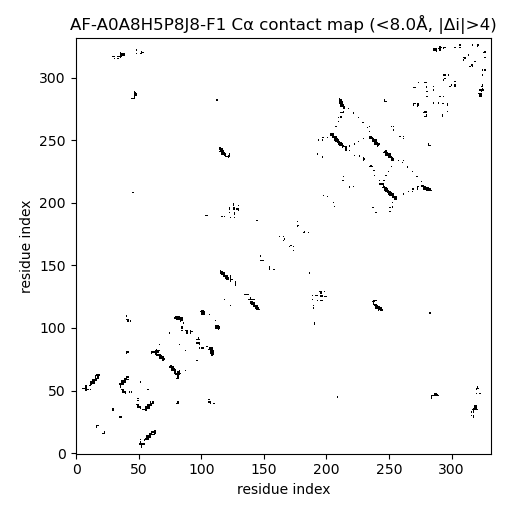
ATOM 2377 C C . ARG A 1 308 ? -24.737 1.268 6.697 1.00 93.00 308 ARG A C 1
ATOM 2379 O O . ARG A 1 308 ? -25.117 0.806 7.766 1.00 93.00 308 ARG A O 1
ATOM 2386 N N . ILE A 1 309 ? -23.925 0.607 5.868 1.00 92.44 309 ILE A N 1
ATOM 2387 C CA . ILE A 1 309 ? -23.402 -0.740 6.160 1.00 92.44 309 ILE A CA 1
ATOM 2388 C C . ILE A 1 309 ? -22.626 -0.731 7.481 1.00 92.44 309 ILE A C 1
ATOM 2390 O O . ILE A 1 309 ? -22.874 -1.561 8.355 1.00 92.44 309 ILE A O 1
ATOM 2394 N N . LYS A 1 310 ? -21.742 0.255 7.674 1.00 91.62 310 LYS A N 1
ATOM 2395 C CA . LYS A 1 310 ? -20.993 0.423 8.924 1.00 91.62 310 LYS A CA 1
ATOM 2396 C C . LYS A 1 310 ? -21.915 0.514 10.141 1.00 91.62 310 LYS A C 1
ATOM 2398 O O . LYS A 1 310 ? -21.652 -0.144 11.141 1.00 91.62 310 LYS A O 1
ATOM 2403 N N . LEU A 1 311 ? -22.994 1.288 10.055 1.00 91.19 311 LEU A N 1
ATOM 2404 C CA . LEU A 1 311 ? -23.938 1.470 11.160 1.00 91.19 311 LEU A CA 1
ATOM 2405 C C . LEU A 1 311 ? -24.806 0.236 11.446 1.00 91.19 311 LEU A C 1
ATOM 2407 O O . LEU A 1 311 ? -25.297 0.113 12.565 1.00 91.19 311 LEU A O 1
ATOM 2411 N N . VAL A 1 312 ? -24.980 -0.679 10.487 1.00 93.31 312 VAL A N 1
ATOM 2412 C CA . VAL A 1 312 ? -25.667 -1.961 10.730 1.00 93.31 312 VAL A CA 1
ATOM 2413 C C . VAL A 1 312 ? -24.823 -2.864 11.632 1.00 93.31 312 VAL A C 1
ATOM 2415 O O . VAL A 1 312 ? -25.346 -3.435 12.585 1.00 93.31 312 VAL A O 1
ATOM 2418 N N . PHE A 1 313 ? -23.521 -2.973 11.361 1.00 91.31 313 PHE A N 1
ATOM 2419 C CA . PHE A 1 313 ? -22.627 -3.873 12.103 1.00 91.31 313 PHE A CA 1
ATOM 2420 C C . PHE A 1 313 ? -21.972 -3.227 13.331 1.00 91.31 313 PHE A C 1
ATOM 2422 O O . PHE A 1 313 ? -21.575 -3.921 14.262 1.00 91.31 313 PHE A O 1
ATOM 2429 N N . ASP A 1 314 ? -21.862 -1.901 13.351 1.00 93.19 314 ASP A N 1
ATOM 2430 C CA . ASP A 1 314 ? -21.270 -1.125 14.438 1.00 93.19 314 ASP A CA 1
ATOM 2431 C C . ASP A 1 314 ? -22.086 0.162 14.678 1.00 93.19 314 ASP A C 1
ATOM 2433 O O . ASP A 1 314 ? -21.654 1.269 14.334 1.00 93.19 314 ASP A O 1
ATOM 2437 N N . PRO A 1 315 ? -23.296 0.042 15.260 1.00 91.19 315 PRO A N 1
ATOM 2438 C CA . PRO A 1 315 ? -24.227 1.164 15.430 1.00 91.19 315 PRO A CA 1
ATOM 2439 C C . PRO A 1 315 ? -23.690 2.276 16.343 1.00 91.19 315 PRO A C 1
ATOM 2441 O O . PRO A 1 315 ? -24.125 3.433 16.253 1.00 91.19 315 PRO A O 1
ATOM 2444 N N . LEU A 1 316 ? -22.735 1.935 17.212 1.00 91.25 316 LEU A N 1
ATOM 2445 C CA . LEU A 1 316 ? -22.059 2.851 18.127 1.00 91.25 316 LEU A CA 1
ATOM 2446 C C . LEU A 1 316 ? -20.798 3.492 17.511 1.00 91.25 316 LEU A C 1
ATOM 2448 O O . LEU A 1 316 ? -20.223 4.370 18.142 1.00 91.25 316 LEU A O 1
ATOM 2452 N N . CYS A 1 317 ? -20.392 3.097 16.297 1.00 91.44 317 CYS A N 1
ATOM 2453 C CA . CYS A 1 317 ? -19.126 3.488 15.659 1.00 91.44 317 CYS A CA 1
ATOM 2454 C C . CYS A 1 317 ? -17.919 3.327 16.595 1.00 91.44 317 CYS A C 1
ATOM 2456 O O . CYS A 1 317 ? -17.135 4.254 16.772 1.00 91.44 317 CYS A O 1
ATOM 2458 N N . LEU A 1 318 ? -17.768 2.167 17.234 1.00 92.06 318 LEU A N 1
ATOM 2459 C CA . LEU A 1 318 ? -16.634 1.915 18.125 1.00 92.06 318 LEU A CA 1
ATOM 2460 C C . LEU A 1 318 ? -15.418 1.376 17.371 1.00 92.06 318 LEU A C 1
ATOM 2462 O O . LEU A 1 318 ? -14.289 1.669 17.746 1.00 92.06 318 LEU A O 1
ATOM 2466 N N . LEU A 1 319 ? -15.621 0.595 16.312 1.00 90.00 319 LEU A N 1
ATOM 2467 C CA . LEU A 1 319 ? -14.556 -0.144 15.638 1.00 90.00 319 LEU A CA 1
ATOM 2468 C C . LEU A 1 319 ? -13.914 0.714 14.545 1.00 90.00 319 LEU A C 1
ATOM 2470 O O . LEU A 1 319 ? -14.539 0.960 13.513 1.00 90.00 319 LEU A O 1
ATOM 2474 N N . ASN A 1 320 ? -12.660 1.136 14.725 1.00 88.12 320 ASN A N 1
ATOM 2475 C CA . ASN A 1 320 ? -11.902 1.884 13.715 1.00 88.12 320 ASN A CA 1
ATOM 2476 C C . ASN A 1 320 ? -12.707 3.070 13.135 1.00 88.12 320 ASN A C 1
ATOM 2478 O O . ASN A 1 320 ? -12.811 3.257 11.919 1.00 88.12 320 ASN A O 1
ATOM 2482 N N . CYS A 1 321 ? -13.337 3.855 14.015 1.00 88.62 321 CYS A N 1
ATOM 2483 C CA . CYS A 1 321 ? -14.213 4.948 13.599 1.00 88.62 321 CYS A CA 1
ATOM 2484 C C . CYS A 1 321 ? -13.430 6.057 12.873 1.00 88.62 321 CYS A C 1
ATOM 2486 O O . CYS A 1 321 ? -12.281 6.367 13.206 1.00 88.62 321 CYS A O 1
ATOM 2488 N N . ASP A 1 322 ? -14.069 6.648 11.864 1.00 88.88 322 ASP A N 1
ATOM 2489 C CA . ASP A 1 322 ? -13.525 7.668 10.956 1.00 88.88 322 ASP A CA 1
ATOM 2490 C C . ASP A 1 322 ? -12.307 7.256 10.118 1.00 88.88 322 ASP A C 1
ATOM 2492 O O . ASP A 1 322 ? -11.612 8.118 9.568 1.00 88.88 322 ASP A O 1
ATOM 2496 N N . LYS A 1 323 ? -12.035 5.949 10.016 1.00 85.31 323 LYS A N 1
ATOM 2497 C CA . LYS A 1 323 ? -10.879 5.445 9.275 1.00 85.31 323 LYS A CA 1
ATOM 2498 C C . LYS A 1 323 ? -11.049 5.532 7.778 1.00 85.31 323 LYS A C 1
ATOM 2500 O O . LYS A 1 323 ? -10.203 6.126 7.150 1.00 85.31 323 LYS A O 1
ATOM 2505 N N . ILE A 1 324 ? -12.108 4.966 7.216 1.00 86.88 324 ILE A N 1
ATOM 2506 C CA . ILE A 1 324 ? -12.292 4.936 5.756 1.00 86.88 324 ILE A CA 1
ATOM 2507 C C . ILE A 1 324 ? -13.033 6.192 5.285 1.00 86.88 324 ILE A C 1
ATOM 2509 O O . ILE A 1 324 ? -12.717 6.768 4.258 1.00 86.88 324 ILE A O 1
ATOM 2513 N N . PHE A 1 325 ? -13.997 6.659 6.067 1.00 89.31 325 PHE A N 1
ATOM 2514 C CA . PHE A 1 325 ? -14.789 7.852 5.794 1.00 89.31 325 PHE A CA 1
ATOM 2515 C C . PHE A 1 325 ? -15.159 8.500 7.121 1.00 89.31 325 PHE A C 1
ATOM 2517 O O . PHE A 1 325 ? -15.278 7.814 8.138 1.00 89.31 325 PHE A O 1
ATOM 2524 N N . LYS A 1 326 ? -15.373 9.817 7.119 1.00 88.06 326 LYS A N 1
ATOM 2525 C CA . LYS A 1 326 ? -15.874 10.528 8.301 1.00 88.06 326 LYS A CA 1
ATOM 2526 C C . LYS A 1 326 ? -17.292 10.040 8.618 1.00 88.06 326 LYS A C 1
ATOM 2528 O O . LYS A 1 326 ? -18.158 10.009 7.734 1.00 88.06 326 LYS A O 1
ATOM 2533 N N . SER A 1 327 ? -17.523 9.638 9.862 1.00 80.44 327 SER A N 1
ATOM 2534 C CA . SER A 1 327 ? -18.858 9.369 10.379 1.00 80.44 327 SER A CA 1
ATOM 2535 C C . SER A 1 327 ? -19.623 10.690 10.493 1.00 80.44 327 SER A C 1
ATOM 2537 O O . SER A 1 327 ? -19.076 11.714 10.891 1.00 80.44 327 SER A O 1
ATOM 2539 N N . GLN A 1 328 ? -20.897 10.691 10.104 1.00 70.56 328 GLN A N 1
ATOM 2540 C CA . GLN A 1 328 ? -21.751 11.887 10.144 1.00 70.56 328 GLN A CA 1
ATOM 2541 C C . GLN A 1 328 ? -22.350 12.140 11.547 1.00 70.56 328 GLN A C 1
ATOM 2543 O O . GLN A 1 328 ? -23.366 12.815 11.668 1.00 70.56 328 GLN A O 1
ATOM 2548 N N . LYS A 1 329 ? -21.787 11.556 12.616 1.00 57.84 329 LYS A N 1
ATOM 2549 C CA . LYS A 1 329 ? -22.324 11.690 13.979 1.00 57.84 329 LYS A CA 1
ATOM 2550 C C . LYS A 1 329 ? -21.535 12.725 14.780 1.00 57.84 329 LYS A C 1
ATOM 2552 O O . LYS A 1 329 ? -20.366 12.508 15.071 1.00 57.84 329 LYS A O 1
ATOM 2557 N N . ASP A 1 330 ? -22.239 13.740 15.276 1.00 50.50 330 ASP A N 1
ATOM 2558 C CA . ASP A 1 330 ? -21.782 14.663 16.330 1.00 50.50 330 ASP A CA 1
ATOM 2559 C C . ASP A 1 330 ? -21.827 14.045 17.753 1.00 50.50 330 ASP A C 1
ATOM 2561 O O . ASP A 1 330 ? -21.732 14.760 18.743 1.00 50.50 330 ASP A O 1
ATOM 2565 N N . ASN A 1 331 ? -21.999 12.721 17.879 1.00 39.66 331 ASN A N 1
ATOM 2566 C CA . ASN A 1 331 ? -22.355 12.033 19.135 1.00 39.66 331 ASN A CA 1
ATOM 2567 C C . ASN A 1 331 ? -21.365 10.926 19.559 1.00 39.66 331 ASN A C 1
ATOM 2569 O O . ASN A 1 331 ? -21.798 9.911 20.111 1.00 39.66 331 ASN A O 1
ATOM 2573 N N . ILE A 1 332 ? -20.069 11.075 19.273 1.00 44.25 332 ILE A N 1
ATOM 2574 C CA . ILE A 1 332 ? -19.041 10.269 19.962 1.00 44.25 332 ILE A CA 1
ATOM 2575 C C . ILE A 1 332 ? -18.654 10.972 21.255 1.00 44.25 332 ILE A C 1
ATOM 2577 O O . ILE A 1 332 ? -18.310 12.173 21.172 1.00 44.25 332 ILE A O 1
#

InterPro domains:
  IPR004113 FAD-binding oxidoreductase/transferase, type 4, C-terminal [PF02913] (113-323)
  IPR016164 FAD-linked oxidase-like, C-terminal [SSF55103] (110-326)
  IPR016166 FAD-binding domain, PCMH-type [PS51387] (7-219)
  IPR016169 FAD-binding, type PCMH, subdomain 2 [G3DSA:3.30.465.10] (2-117)
  IPR016171 Vanillyl-alcohol oxidase, C-terminal subdomain 2 [G3DSA:1.10.45.10] (285-324)
  IPR036318 FAD-binding, type PCMH-like superfamily [SSF56176] (14-114)

Mean predicted aligned error: 9.24 Å

Sequence (332 aa):
MSQTWKKTYNDTPLVYPASTEEVSEVLKICHVKRIPVTSYSSETSLERHYTPTYGGISVKFSRMDKVLAVHHQDIDVVVQPAVQWQKLNEDLKNDNLFFPPDPGPGAMIGGMLAAIELLDDNQMEYLNHFVGESGVKRNKAPTLFLKFGGTPDAVREQVKIVEKLASKAGSLSFDFARDKKQEANLWSSRRDALWATMSVMKEGDKVLTSDVAVPISRLPDAIEQAKAHITALGLVGSIVGHAGDSNFHTIAVYSKEQRAQAEDFLHAMVDRALEMEGTCTGEHGVGLGKRDAVVKELGEDTVAAMRRIKLVFDPLCLLNCDKIFKSQKDNI

Nearest PDB structures (foldseek):
  8jdz-assembly1_A  TM=9.172E-01  e=5.657E-25  Mus musculus
  8jdx-assembly1_A  TM=9.174E-01  e=1.856E-24  Mus musculus
  8jdt-assembly1_A  TM=9.101E-01  e=4.018E-24  Mus musculus
  8jdp-assembly1_A  TM=9.127E-01  e=6.556E-23  Mus musculus
  6lpq-assembly1_A  TM=8.590E-01  e=4.919E-14  Homo sapiens

Solvent-accessible surface area (backbone atoms only — not comparable to full-atom values): 18860 Å² total; per-residue (Å²): 140,83,87,74,87,66,71,69,40,86,87,42,54,78,43,71,39,60,47,74,65,50,46,50,54,52,50,52,51,26,60,79,67,69,38,28,36,24,60,40,53,52,93,77,63,87,26,47,64,64,59,35,67,78,40,48,34,32,41,36,32,65,57,22,50,47,80,76,46,74,42,81,91,76,76,49,69,44,65,34,48,29,26,38,50,71,59,51,33,62,66,31,47,85,74,79,44,73,72,83,56,70,74,56,90,82,47,23,61,70,75,70,58,69,88,33,40,34,34,27,32,54,38,36,45,30,41,46,61,62,57,41,96,88,43,88,77,66,70,73,42,69,44,80,52,84,85,80,83,72,54,76,66,56,38,55,51,51,50,54,54,49,52,54,50,40,53,74,73,64,54,92,74,86,89,80,66,88,47,73,68,48,42,52,57,61,51,41,59,70,73,41,43,68,60,18,58,56,68,74,57,58,95,80,45,46,78,47,76,46,46,28,16,32,46,67,93,45,36,67,61,54,51,55,52,50,53,54,49,38,55,74,70,71,44,50,62,31,40,39,24,33,53,76,74,18,19,40,28,42,46,35,44,37,45,79,87,41,45,64,62,55,52,51,49,50,53,52,51,35,52,52,23,42,76,58,72,28,34,61,43,54,78,73,54,42,17,63,74,33,26,70,47,51,38,71,73,59,32,65,69,54,49,50,52,53,51,51,57,47,40,73,82,36,74,82,54,32,70,50,50,53,26,57,43,77,68,94,66,95,79,124

Organism: Gibberella subglutinans (NCBI:txid42677)